Protein AF-A0A2H6EAS6-F1 (afdb_monomer)

Secondary structure (DSSP, 8-state):
--HHHHHHHHHHHHHHHHH---HHHHHHHHHHHHHHHHHT--HHHHHHHHHHHHHHHHHHHHT---TTS-HHHHHHHHHHHHHHHTSGGGGGGHHHHHHHHHHHHHHHHHHHHHHTT--------S-EEEEEEEES--TTS--EEEEEEEEEEEEE-SSS-EEEEES--SHHHHHHHHHHHHHHHHHHHHHTTT-SS----EEEEEEES---SEEESSHHHHHHHHHHHHHHHHH-

pLDDT: mean 83.5, std 10.73, range [53.47, 97.81]

Radius of gyration: 22.4 Å; Cα contacts (8 Å, |Δi|>4): 285; chains: 1; bounding box: 53×39×64 Å

Solvent-accessible surface area (backbone atoms only — not comparable to full-atom values): 13345 Å² total; per-residue (Å²): 125,55,73,70,60,51,52,54,51,50,54,50,44,57,50,46,59,72,69,51,83,26,54,57,54,41,32,50,54,48,49,57,53,48,49,54,44,62,72,50,73,40,66,70,59,39,61,67,56,49,68,77,48,43,66,58,43,39,55,22,43,48,68,42,73,59,54,50,52,61,71,66,57,55,53,49,52,52,51,48,53,58,55,46,47,71,36,83,78,32,56,93,43,35,71,56,45,52,52,20,47,51,50,35,47,67,62,35,49,61,56,52,35,54,76,71,68,53,86,67,88,81,75,87,83,75,61,46,65,32,68,33,42,47,65,59,93,34,88,88,74,50,75,45,43,33,66,45,45,33,47,66,47,81,42,86,35,91,79,55,65,43,81,47,61,41,84,77,90,51,74,70,50,54,54,51,48,52,38,5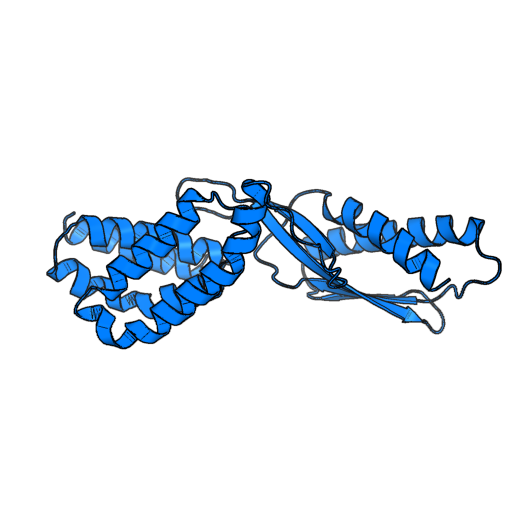2,53,51,28,45,53,53,22,46,61,56,44,55,78,79,44,95,67,61,77,84,20,31,34,40,38,36,36,57,74,74,78,64,62,60,74,62,82,64,43,58,48,54,45,48,30,59,53,32,41,59,50,39,64,74,74,64

Mean predicted aligned error: 8.34 Å

Structure (mmCIF, N/CA/C/O backbone):
data_AF-A0A2H6EAS6-F1
#
_entry.id   AF-A0A2H6EAS6-F1
#
loop_
_atom_site.group_PDB
_atom_site.id
_atom_site.type_symbol
_atom_site.label_atom_id
_atom_site.label_alt_id
_atom_site.label_comp_id
_atom_site.label_asym_id
_atom_site.label_entity_id
_atom_site.label_seq_id
_atom_site.pdbx_PDB_ins_code
_atom_site.Cartn_x
_atom_site.Cartn_y
_atom_site.Cartn_z
_atom_site.occupancy
_atom_site.B_iso_or_equiv
_atom_site.auth_seq_id
_atom_site.auth_comp_id
_atom_site.auth_asym_id
_atom_site.auth_atom_id
_atom_site.pdbx_PDB_model_num
ATOM 1 N N . MET A 1 1 ? -25.198 -0.501 18.570 1.00 69.12 1 MET A N 1
ATOM 2 C CA . MET A 1 1 ? -24.897 -1.783 17.897 1.00 69.12 1 MET A CA 1
ATOM 3 C C . MET A 1 1 ? -25.161 -2.909 18.891 1.00 69.12 1 MET A C 1
ATOM 5 O O . MET A 1 1 ? -24.785 -2.742 20.045 1.00 69.12 1 MET A O 1
ATOM 9 N N . ASN A 1 2 ? -25.874 -3.977 18.517 1.00 79.50 2 ASN A N 1
ATOM 10 C CA . ASN A 1 2 ? -26.105 -5.125 19.413 1.00 79.50 2 ASN A CA 1
ATOM 11 C C . ASN A 1 2 ? -25.100 -6.252 19.105 1.00 79.50 2 ASN A C 1
ATOM 13 O O . ASN A 1 2 ? -24.530 -6.281 18.016 1.00 79.50 2 ASN A O 1
ATOM 17 N N . ILE A 1 3 ? -24.879 -7.180 20.038 1.00 84.00 3 ILE A N 1
ATOM 18 C CA . ILE A 1 3 ? -23.857 -8.232 19.882 1.00 84.00 3 ILE A CA 1
ATOM 19 C C . ILE A 1 3 ? -24.068 -9.103 18.632 1.00 84.00 3 ILE A C 1
ATOM 21 O O . ILE A 1 3 ? -23.113 -9.417 17.933 1.00 84.00 3 ILE A O 1
ATOM 25 N N . LEU A 1 4 ? -25.322 -9.413 18.289 1.00 85.12 4 LEU A N 1
ATOM 26 C CA . LEU A 1 4 ? -25.653 -10.220 17.111 1.00 85.12 4 LEU A CA 1
ATOM 27 C C . LEU A 1 4 ? -25.278 -9.512 15.802 1.00 85.12 4 LEU A C 1
ATOM 29 O O . LEU A 1 4 ? -24.788 -10.152 14.878 1.00 85.12 4 LEU A O 1
ATOM 33 N N . SER A 1 5 ? -25.471 -8.191 15.732 1.00 85.94 5 SER A N 1
ATOM 34 C CA . SER A 1 5 ? -25.052 -7.395 14.575 1.00 85.94 5 SER A CA 1
ATOM 35 C C . SER A 1 5 ? -23.532 -7.349 14.437 1.00 85.94 5 SER A C 1
ATOM 37 O O . SER A 1 5 ? -23.033 -7.494 13.327 1.00 85.94 5 SER A O 1
ATOM 39 N N . VAL A 1 6 ? -22.795 -7.239 15.551 1.00 88.31 6 VAL A N 1
ATOM 40 C CA . VAL A 1 6 ? -21.323 -7.269 15.527 1.00 88.31 6 VAL A CA 1
ATOM 41 C C . VAL A 1 6 ? -20.809 -8.613 15.036 1.00 88.31 6 VAL A C 1
ATOM 43 O O . VAL A 1 6 ? -19.892 -8.636 14.223 1.00 88.31 6 VAL A O 1
ATOM 46 N N . GLU A 1 7 ? -21.417 -9.723 15.459 1.00 89.88 7 GLU A N 1
ATOM 47 C CA . GLU A 1 7 ? -20.974 -11.040 14.992 1.00 89.88 7 GLU A CA 1
ATOM 48 C C . GLU A 1 7 ? -21.221 -11.287 13.508 1.00 89.88 7 GLU A C 1
ATOM 50 O O . GLU A 1 7 ? -20.398 -11.915 12.837 1.00 89.88 7 GLU A O 1
ATOM 55 N N . GLY A 1 8 ? -22.335 -10.776 12.979 1.00 90.81 8 GLY A N 1
ATOM 56 C CA . GLY A 1 8 ? -22.590 -10.812 11.542 1.00 90.81 8 GLY A CA 1
ATOM 57 C C . GLY A 1 8 ? -21.480 -10.100 10.767 1.00 90.81 8 GLY A C 1
ATOM 58 O O . GLY A 1 8 ? -20.883 -10.681 9.862 1.00 90.81 8 GLY A O 1
ATOM 59 N N . GLU A 1 9 ? -21.143 -8.877 11.182 1.00 91.25 9 GLU A N 1
ATOM 60 C CA . GLU A 1 9 ? -20.093 -8.080 10.540 1.00 91.25 9 GLU A CA 1
ATOM 61 C C . GLU A 1 9 ? -18.693 -8.675 10.723 1.00 91.25 9 GLU A C 1
ATOM 63 O O . GLU A 1 9 ? -17.890 -8.669 9.792 1.00 91.25 9 GLU A O 1
ATOM 68 N N . ARG A 1 10 ? -18.398 -9.245 11.893 1.00 93.75 10 ARG A N 1
ATOM 69 C CA . ARG A 1 10 ? -17.136 -9.942 12.155 1.00 93.75 10 ARG A CA 1
ATOM 70 C C . ARG A 1 10 ? -16.987 -11.168 11.250 1.00 93.75 10 ARG A C 1
ATOM 72 O O . ARG A 1 10 ? -15.919 -11.388 10.684 1.00 93.75 10 ARG A O 1
ATOM 79 N N . THR A 1 11 ? -18.054 -11.945 11.065 1.00 93.25 11 THR A N 1
ATOM 80 C CA . THR A 1 11 ? -18.043 -13.107 10.160 1.00 93.25 11 THR A CA 1
ATOM 81 C C . THR A 1 11 ? -17.777 -12.679 8.715 1.00 93.25 11 THR A C 1
ATOM 83 O O . THR A 1 11 ? -16.973 -13.300 8.017 1.00 93.25 11 THR A O 1
ATOM 86 N N . GLU A 1 12 ? -18.409 -11.591 8.272 1.00 91.50 12 GLU A N 1
ATOM 87 C CA . GLU A 1 12 ? -18.164 -11.017 6.949 1.00 91.50 12 GLU A CA 1
ATOM 88 C C . GLU A 1 12 ? -16.719 -10.518 6.804 1.00 91.50 12 GLU A C 1
ATOM 90 O O . GLU A 1 12 ? -16.058 -10.844 5.816 1.00 91.50 12 GLU A O 1
ATOM 95 N N . LEU A 1 13 ? -16.197 -9.807 7.808 1.00 93.88 13 LEU A N 1
ATOM 96 C CA . LEU A 1 13 ? -14.814 -9.338 7.845 1.00 93.88 13 LEU A CA 1
ATOM 97 C C . LEU A 1 13 ? -13.829 -10.499 7.675 1.00 93.88 13 LEU A C 1
ATOM 99 O O . LEU A 1 13 ? -12.960 -10.434 6.809 1.00 93.88 13 LEU A O 1
ATOM 103 N N . VAL A 1 14 ? -13.971 -11.573 8.457 1.00 94.00 14 VAL A N 1
ATOM 104 C CA . VAL A 1 14 ? -13.076 -12.741 8.376 1.00 94.00 14 VAL A CA 1
ATOM 105 C C . VAL A 1 14 ? -13.091 -13.347 6.973 1.00 94.00 14 VAL A C 1
ATOM 107 O O . VAL A 1 14 ? -12.031 -13.651 6.420 1.00 94.00 14 VAL A O 1
ATOM 110 N N . ASN A 1 15 ? -14.272 -13.458 6.358 1.00 91.56 15 ASN A N 1
ATOM 111 C CA . ASN A 1 15 ? -14.389 -13.923 4.981 1.00 91.56 15 ASN A CA 1
ATOM 112 C C . ASN A 1 15 ? -13.626 -12.992 4.022 1.00 91.56 15 ASN A C 1
ATOM 114 O O . ASN A 1 15 ? -12.735 -13.444 3.302 1.00 91.56 15 ASN A O 1
ATOM 118 N N . LYS A 1 16 ? -13.871 -11.678 4.085 1.00 90.69 16 LYS A N 1
ATOM 119 C CA . LYS A 1 16 ? -13.210 -10.689 3.218 1.00 90.69 16 LYS A CA 1
ATOM 120 C C . LYS A 1 16 ? -11.692 -10.647 3.399 1.00 90.69 16 LYS A C 1
ATOM 122 O O . LYS A 1 16 ? -10.969 -10.536 2.411 1.00 90.69 16 LYS A O 1
ATOM 127 N N . LEU A 1 17 ? -11.181 -10.800 4.620 1.00 91.38 17 LEU A N 1
ATOM 128 C CA . LEU A 1 17 ? -9.738 -10.876 4.882 1.00 91.38 17 LEU A CA 1
ATOM 129 C C . LEU A 1 17 ? -9.086 -12.110 4.251 1.00 91.38 17 LEU A C 1
ATOM 131 O O . LEU A 1 17 ? -7.917 -12.050 3.850 1.00 91.38 17 LEU A O 1
ATOM 135 N N . SER A 1 18 ? -9.834 -13.210 4.142 1.00 87.81 18 SER A N 1
ATOM 136 C CA . SER A 1 18 ? -9.364 -14.445 3.515 1.00 87.81 18 SER A CA 1
ATOM 137 C C . SER A 1 18 ? -9.413 -14.398 1.983 1.00 87.81 18 SER A C 1
ATOM 139 O O . SER A 1 18 ? -8.527 -14.948 1.332 1.00 87.81 18 SER A O 1
ATOM 141 N N . THR A 1 19 ? -10.397 -13.704 1.401 1.00 84.06 19 THR A N 1
ATOM 142 C CA . THR A 1 19 ? -10.626 -13.692 -0.053 1.00 84.06 19 THR A CA 1
ATOM 143 C C . THR A 1 19 ? -9.984 -12.510 -0.772 1.00 84.06 19 THR A C 1
ATOM 145 O O . THR A 1 19 ? -9.636 -12.630 -1.946 1.00 84.06 19 THR A O 1
ATOM 148 N N . ALA A 1 20 ? -9.830 -11.358 -0.113 1.00 80.75 20 ALA A N 1
ATOM 149 C CA . ALA A 1 20 ? -9.240 -10.182 -0.741 1.00 80.75 20 ALA A CA 1
ATOM 150 C C . ALA A 1 20 ? -7.757 -10.419 -1.068 1.00 80.75 20 ALA A C 1
ATOM 152 O O . ALA A 1 20 ? -6.993 -10.937 -0.252 1.00 80.75 20 ALA A O 1
ATOM 153 N N . VAL A 1 21 ? -7.330 -10.002 -2.262 1.00 75.56 21 VAL A N 1
ATOM 154 C CA . VAL A 1 21 ? -5.921 -10.094 -2.686 1.00 75.56 21 VAL A CA 1
ATOM 155 C C . VAL A 1 21 ? -5.119 -8.897 -2.173 1.00 75.56 21 VAL A C 1
ATOM 157 O O . VAL A 1 21 ? -3.992 -9.058 -1.713 1.00 75.56 21 VAL A O 1
ATOM 160 N N . SER A 1 22 ? -5.716 -7.707 -2.199 1.00 80.38 22 SER A N 1
ATOM 161 C CA . SER A 1 22 ? -5.038 -6.458 -1.863 1.00 80.38 22 SER A CA 1
ATOM 162 C C . SER A 1 22 ? -4.935 -6.213 -0.349 1.00 80.38 22 SER A C 1
ATOM 164 O O . SER A 1 22 ? -5.966 -6.191 0.334 1.00 80.38 22 SER A O 1
ATOM 166 N N . PRO A 1 23 ? -3.730 -5.941 0.190 1.00 84.62 23 PRO A N 1
ATOM 167 C CA . PRO A 1 23 ? -3.535 -5.467 1.562 1.00 84.62 23 PRO A CA 1
ATOM 168 C C . PRO A 1 23 ? -4.293 -4.169 1.860 1.00 84.62 23 PRO A C 1
ATOM 170 O O . PRO A 1 23 ? -4.808 -3.999 2.964 1.00 84.62 23 PRO A O 1
ATOM 173 N N . ARG A 1 24 ? -4.423 -3.278 0.868 1.00 87.25 24 ARG A N 1
ATOM 174 C CA . ARG A 1 24 ? -5.185 -2.032 0.997 1.00 87.25 24 ARG A CA 1
ATOM 175 C C . ARG A 1 24 ? -6.657 -2.321 1.256 1.00 87.25 24 ARG A C 1
ATOM 177 O O . ARG A 1 24 ? -7.225 -1.804 2.213 1.00 87.25 24 ARG A O 1
ATOM 184 N N . VAL A 1 25 ? -7.258 -3.181 0.434 1.00 86.56 25 VAL A N 1
ATOM 185 C CA . VAL A 1 25 ? -8.666 -3.579 0.583 1.00 86.56 25 VAL A CA 1
ATOM 186 C C . VAL A 1 25 ? -8.894 -4.223 1.953 1.00 86.56 25 VAL A C 1
ATOM 188 O O . VAL A 1 25 ? -9.864 -3.890 2.631 1.00 86.56 25 VAL A O 1
ATOM 191 N N . LYS A 1 26 ? -7.974 -5.085 2.407 1.00 91.12 26 LYS A N 1
ATOM 192 C CA . LYS A 1 26 ? -8.043 -5.697 3.744 1.00 91.12 26 LYS A CA 1
ATOM 193 C C . LYS A 1 26 ? -8.006 -4.666 4.868 1.00 91.12 26 LYS A C 1
ATOM 195 O O . LYS A 1 26 ? -8.816 -4.767 5.790 1.00 91.12 26 LYS A O 1
ATOM 200 N N . LEU A 1 27 ? -7.120 -3.668 4.784 1.00 94.25 27 LEU A N 1
ATOM 201 C CA . LEU A 1 27 ? -7.092 -2.581 5.763 1.00 94.25 27 LEU A CA 1
ATOM 202 C C . LEU A 1 27 ? -8.418 -1.827 5.786 1.00 94.25 27 LEU A C 1
ATOM 204 O O . LEU A 1 27 ? -8.913 -1.527 6.863 1.00 94.25 27 LEU A O 1
ATOM 208 N N . LEU A 1 28 ? -9.005 -1.544 4.623 1.00 92.12 28 LEU A N 1
ATOM 209 C CA . LEU A 1 28 ? -10.262 -0.804 4.551 1.00 92.12 28 LEU A CA 1
ATOM 210 C C . LEU A 1 28 ? -11.415 -1.575 5.197 1.00 92.12 28 LEU A C 1
ATOM 212 O O . LEU A 1 28 ? -12.146 -0.996 5.995 1.00 92.12 28 LEU A O 1
ATOM 216 N N . TYR A 1 29 ? -11.538 -2.883 4.953 1.00 93.56 29 TYR A N 1
ATOM 217 C CA . TYR A 1 29 ? -12.525 -3.709 5.663 1.00 93.56 29 TYR A CA 1
ATOM 218 C C . TYR A 1 29 ? -12.338 -3.663 7.186 1.00 93.56 29 TYR A C 1
ATOM 220 O O . TYR A 1 29 ? -13.320 -3.515 7.916 1.00 93.56 29 TYR A O 1
ATOM 228 N N . LEU A 1 30 ? -11.093 -3.732 7.669 1.00 96.31 30 LEU A N 1
ATOM 229 C CA . LEU A 1 30 ? -10.800 -3.587 9.098 1.00 96.31 30 LEU A CA 1
ATOM 230 C C . LEU A 1 30 ? -11.144 -2.192 9.615 1.00 96.31 30 LEU A C 1
ATOM 232 O O . LEU A 1 30 ? -11.757 -2.078 10.671 1.00 96.31 30 LEU A O 1
ATOM 236 N N . TYR A 1 31 ? -10.798 -1.151 8.860 1.00 95.69 31 TYR A N 1
ATOM 237 C CA . TYR A 1 31 ? -11.086 0.236 9.198 1.00 95.69 31 TYR A CA 1
ATOM 238 C C . TYR A 1 31 ? -12.587 0.458 9.396 1.00 95.69 31 TYR A C 1
ATOM 240 O O . TYR A 1 31 ? -12.984 0.968 10.441 1.00 95.69 31 TYR A O 1
ATOM 248 N N . TYR A 1 32 ? -13.438 0.025 8.460 1.00 93.38 32 TYR A N 1
ATOM 249 C CA . TYR A 1 32 ? -14.888 0.199 8.602 1.00 93.38 32 TYR A CA 1
ATOM 250 C C . TYR A 1 32 ? -15.475 -0.621 9.755 1.00 93.38 32 TYR A C 1
ATOM 252 O O . TYR A 1 32 ? -16.369 -0.141 10.453 1.00 93.38 32 TYR A O 1
ATOM 260 N N . PHE A 1 33 ? -14.977 -1.840 9.981 1.00 95.06 33 PHE A N 1
ATOM 261 C CA . PHE A 1 33 ? -15.413 -2.654 11.116 1.00 95.06 33 PHE A CA 1
ATOM 262 C C . PHE A 1 33 ? -15.031 -2.005 12.453 1.00 95.06 33 PHE A C 1
ATOM 264 O O . PHE A 1 33 ? -15.871 -1.852 13.342 1.00 95.06 33 PHE A O 1
ATOM 271 N N . TYR A 1 34 ? -13.779 -1.564 12.592 1.00 95.56 34 TYR A N 1
ATOM 272 C CA . TYR A 1 34 ? -13.303 -0.895 13.797 1.00 95.56 34 TYR A CA 1
ATOM 273 C C . TYR A 1 34 ? -13.944 0.466 14.017 1.00 95.56 34 TYR A C 1
ATOM 275 O O . TYR A 1 34 ? -14.207 0.810 15.165 1.00 95.56 34 TYR A O 1
ATOM 283 N N . ASP A 1 35 ? -14.277 1.204 12.961 1.00 93.69 35 ASP A N 1
ATOM 284 C CA . ASP A 1 35 ? -14.992 2.470 13.092 1.00 93.69 35 ASP A CA 1
ATOM 285 C C . ASP A 1 35 ? -16.355 2.244 13.758 1.00 93.69 35 ASP A C 1
ATOM 287 O O . ASP A 1 35 ? -16.672 2.858 14.777 1.00 93.69 35 ASP A O 1
ATOM 291 N N . LYS A 1 36 ? -17.123 1.258 13.281 1.00 92.19 36 LYS A N 1
ATOM 292 C CA . LYS A 1 36 ? -18.395 0.872 13.908 1.00 92.19 36 LYS A CA 1
ATOM 293 C C . LYS A 1 36 ? -18.214 0.364 15.338 1.00 92.19 36 LYS A C 1
ATOM 295 O O . LYS A 1 36 ? -19.003 0.721 16.217 1.00 92.19 36 LYS A O 1
ATOM 300 N N . LEU A 1 37 ? -17.185 -0.450 15.585 1.00 93.12 37 LEU A N 1
ATOM 301 C CA . LEU A 1 37 ? -16.891 -0.999 16.909 1.00 93.12 37 LEU A CA 1
ATOM 302 C C . LEU A 1 37 ? -16.574 0.108 17.923 1.00 93.12 37 LEU A C 1
ATOM 304 O O . LEU A 1 37 ? -17.174 0.137 18.998 1.00 93.12 37 LEU A O 1
ATOM 308 N N . LEU A 1 38 ? -15.698 1.048 17.569 1.00 92.38 38 LEU A N 1
ATOM 309 C CA . LEU A 1 38 ? -15.317 2.182 18.415 1.00 92.38 38 LEU A CA 1
ATOM 310 C C . LEU A 1 38 ? -16.492 3.154 18.614 1.00 92.38 38 LEU A C 1
ATOM 312 O O . LEU A 1 38 ? -16.735 3.606 19.735 1.00 92.38 38 LEU A O 1
ATOM 316 N N . ASN A 1 39 ? -17.295 3.391 17.570 1.00 90.50 39 ASN A N 1
ATOM 317 C CA . ASN A 1 39 ? -18.501 4.223 17.639 1.00 90.50 39 ASN A CA 1
ATOM 318 C C . ASN A 1 39 ? -19.632 3.596 18.471 1.00 90.50 39 ASN A C 1
ATOM 320 O O . ASN A 1 39 ? -20.536 4.306 18.911 1.00 90.50 39 ASN A O 1
ATOM 324 N N . SER A 1 40 ? -19.591 2.285 18.745 1.00 87.38 40 SER A N 1
ATOM 325 C CA . SER A 1 40 ? -20.559 1.641 19.643 1.00 87.38 40 SER A CA 1
ATOM 326 C C . SER A 1 40 ? -20.442 2.101 21.098 1.00 87.38 40 SER A C 1
ATOM 328 O O . SER A 1 40 ? -21.392 1.914 21.858 1.00 87.38 40 SER A O 1
ATOM 330 N N . GLN A 1 41 ? -19.284 2.662 21.481 1.00 76.94 41 GLN A N 1
ATOM 331 C CA . GLN A 1 41 ? -18.942 3.094 22.841 1.00 76.94 41 GLN A CA 1
ATOM 332 C C . GLN A 1 41 ? -19.213 2.033 23.924 1.00 76.94 41 GLN A C 1
ATOM 334 O O . GLN A 1 41 ? -19.416 2.367 25.089 1.00 76.94 41 GLN A O 1
ATOM 339 N N . SER A 1 42 ? -19.215 0.747 23.559 1.00 89.94 42 SER A N 1
ATOM 340 C CA . SER A 1 42 ? -19.373 -0.368 24.491 1.00 89.94 42 SER A CA 1
ATOM 341 C C . SER A 1 42 ? -18.005 -0.988 24.784 1.00 89.94 42 SER A C 1
ATOM 343 O O . SER A 1 42 ? -17.482 -1.707 23.928 1.00 89.94 42 SER A O 1
ATOM 345 N N . PRO A 1 43 ? -17.421 -0.765 25.980 1.00 90.12 43 PRO A N 1
ATOM 346 C CA . PRO A 1 43 ? -16.107 -1.310 26.316 1.00 90.12 43 PRO A CA 1
ATOM 347 C C . PRO A 1 43 ? -16.055 -2.832 26.180 1.00 90.12 43 PRO A C 1
ATOM 349 O O . PRO A 1 43 ? -15.094 -3.359 25.643 1.00 90.12 43 PRO A O 1
ATOM 352 N N . ALA A 1 44 ? -17.129 -3.531 26.563 1.00 91.19 44 ALA A N 1
ATOM 353 C CA . ALA A 1 44 ? -17.208 -4.986 26.460 1.00 91.19 44 ALA A CA 1
ATOM 354 C C . ALA A 1 44 ? -17.128 -5.487 25.009 1.00 91.19 44 ALA A C 1
ATOM 356 O O . ALA A 1 44 ? -16.449 -6.476 24.740 1.00 91.19 44 ALA A O 1
ATOM 357 N N . LEU A 1 45 ? -17.793 -4.809 24.064 1.00 91.56 45 LEU A N 1
ATOM 358 C CA . LEU A 1 45 ? -17.688 -5.165 22.646 1.00 91.56 45 LEU A CA 1
ATOM 359 C C . LEU A 1 45 ? -16.281 -4.863 22.125 1.00 91.56 45 LEU A C 1
ATOM 361 O O . LEU A 1 45 ? -15.674 -5.712 21.479 1.00 91.56 45 LEU A O 1
ATOM 365 N N . ILE A 1 46 ? -15.737 -3.688 22.444 1.00 93.19 46 ILE A N 1
ATOM 366 C CA . ILE A 1 46 ? -14.387 -3.306 22.018 1.00 93.19 46 ILE A CA 1
ATOM 367 C C . ILE A 1 46 ? -13.364 -4.331 22.525 1.00 93.19 46 ILE A C 1
ATOM 369 O O . ILE A 1 46 ? -12.615 -4.883 21.728 1.00 93.19 46 ILE A O 1
ATOM 373 N N . GLU A 1 47 ? -13.374 -4.653 23.818 1.00 93.12 47 GLU A N 1
ATOM 374 C CA . GLU A 1 47 ? -12.433 -5.596 24.433 1.00 93.12 47 GLU A CA 1
ATOM 375 C C . GLU A 1 47 ? -12.581 -7.033 23.913 1.00 93.12 47 GLU A C 1
ATOM 377 O O . GLU A 1 47 ? -11.596 -7.768 23.897 1.00 93.12 47 GLU A O 1
ATOM 382 N N . SER A 1 48 ? -13.772 -7.424 23.449 1.00 92.69 48 SER A N 1
ATOM 383 C CA . SER A 1 48 ? -14.010 -8.766 22.903 1.00 92.69 48 SER A CA 1
ATOM 384 C C . SER A 1 48 ? -13.559 -8.905 21.445 1.00 92.69 48 SER A C 1
ATOM 386 O O . SER A 1 48 ? -12.977 -9.923 21.085 1.00 92.69 48 SER A O 1
ATOM 388 N N . TYR A 1 49 ? -13.821 -7.897 20.604 1.00 94.31 49 TYR A N 1
ATOM 389 C CA . TYR A 1 49 ? -13.664 -8.011 19.145 1.00 94.31 49 TYR A CA 1
ATOM 390 C C . TYR A 1 49 ? -12.414 -7.323 18.591 1.00 94.31 49 TYR A C 1
ATOM 392 O O . TYR A 1 49 ? -11.865 -7.762 17.581 1.00 94.31 49 TYR A O 1
ATOM 400 N N . LEU A 1 50 ? -11.940 -6.246 19.221 1.00 95.00 50 LEU A N 1
ATOM 401 C CA . LEU A 1 50 ? -10.781 -5.501 18.724 1.00 95.00 50 LEU A CA 1
ATOM 402 C C . LEU A 1 50 ? -9.502 -6.358 18.707 1.00 95.00 50 LEU A C 1
ATOM 404 O O . LEU A 1 50 ? -8.848 -6.385 17.658 1.00 95.00 50 LEU A O 1
ATOM 408 N N . PRO A 1 51 ? -9.150 -7.106 19.777 1.00 95.50 51 PRO A N 1
ATOM 409 C CA . PRO A 1 51 ? -7.901 -7.870 19.812 1.00 95.50 51 PRO A CA 1
ATOM 410 C C . PRO A 1 51 ? -7.804 -8.981 18.762 1.00 95.50 51 PRO A C 1
ATOM 412 O O . PRO A 1 51 ? -6.702 -9.400 18.427 1.00 95.50 51 PRO A O 1
ATOM 415 N N . GLU A 1 52 ? -8.931 -9.455 18.227 1.00 95.38 52 GLU A N 1
ATOM 416 C CA . GLU A 1 52 ? -8.959 -10.589 17.301 1.00 95.38 52 GLU A CA 1
ATOM 417 C C . GLU A 1 52 ? -8.205 -10.308 15.993 1.00 95.38 52 GLU A C 1
ATOM 419 O O . GLU A 1 52 ? -7.566 -11.197 15.435 1.00 95.38 52 GLU A O 1
ATOM 424 N N . GLN A 1 53 ? -8.272 -9.068 15.502 1.00 95.50 53 GLN A N 1
ATOM 425 C CA . GLN A 1 53 ? -7.735 -8.687 14.191 1.00 95.50 53 GLN A CA 1
ATOM 426 C C . GLN A 1 53 ? -6.705 -7.550 14.258 1.00 95.50 53 GLN A C 1
ATOM 428 O O . GLN A 1 53 ? -6.247 -7.078 13.216 1.00 95.50 53 GLN A O 1
ATOM 433 N N . ILE A 1 54 ? -6.300 -7.118 15.460 1.00 96.50 54 ILE A N 1
ATOM 434 C CA . ILE A 1 54 ? -5.407 -5.958 15.631 1.00 96.50 54 ILE A CA 1
ATOM 435 C C . ILE A 1 54 ? -4.038 -6.189 14.988 1.00 96.50 54 ILE A C 1
ATOM 437 O O . ILE A 1 54 ? -3.459 -5.281 14.399 1.00 96.50 54 ILE A O 1
ATOM 441 N N . GLU A 1 55 ? -3.553 -7.426 15.040 1.00 96.56 55 GLU A N 1
ATOM 442 C CA . GLU A 1 55 ? -2.326 -7.857 14.373 1.00 96.56 55 GLU A CA 1
ATOM 443 C C . GLU A 1 55 ? -2.400 -7.632 12.860 1.00 96.56 55 GLU A C 1
ATOM 445 O O . GLU A 1 55 ? -1.537 -6.976 12.274 1.00 96.56 55 GLU A O 1
ATOM 450 N N . ASN A 1 56 ? -3.489 -8.096 12.243 1.00 96.50 56 ASN A N 1
ATOM 451 C CA . ASN A 1 56 ? -3.749 -7.904 10.821 1.00 96.50 56 ASN A CA 1
ATOM 452 C C . ASN A 1 56 ? -3.891 -6.417 10.480 1.00 96.50 56 ASN A C 1
ATOM 454 O O . ASN A 1 56 ? -3.325 -5.962 9.488 1.00 96.50 56 ASN A O 1
ATOM 458 N N . TYR A 1 57 ? -4.582 -5.643 11.321 1.00 97.81 57 TYR A N 1
ATOM 459 C CA . TYR A 1 57 ? -4.703 -4.195 11.152 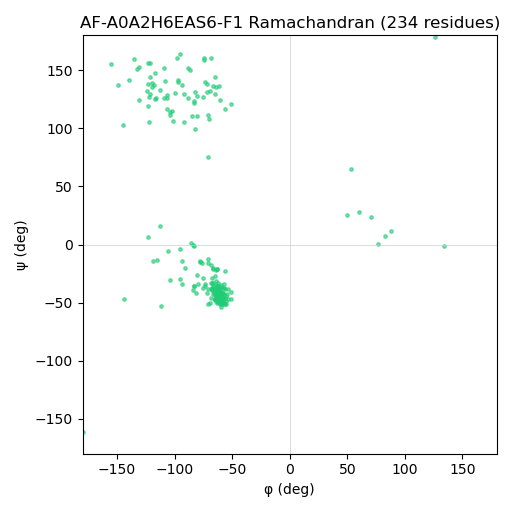1.00 97.81 57 TYR A CA 1
ATOM 460 C C . TYR A 1 57 ? -3.337 -3.508 11.133 1.00 97.81 57 TYR A C 1
ATOM 462 O O . TYR A 1 57 ? -3.057 -2.758 10.204 1.00 97.81 57 TYR A O 1
ATOM 470 N N . ILE A 1 58 ? -2.458 -3.811 12.091 1.00 97.69 58 ILE A N 1
ATOM 471 C CA . ILE A 1 58 ? -1.101 -3.247 12.157 1.00 97.69 58 ILE A CA 1
ATOM 472 C C . ILE A 1 58 ? -0.292 -3.627 10.917 1.00 97.69 58 ILE A C 1
ATOM 474 O O . ILE A 1 58 ? 0.347 -2.767 10.311 1.00 97.69 58 ILE A O 1
ATOM 478 N N . THR A 1 59 ? -0.323 -4.902 10.524 1.00 96.38 59 THR A N 1
ATOM 479 C CA . THR A 1 59 ? 0.388 -5.381 9.334 1.00 96.38 59 THR A CA 1
ATOM 480 C C . THR A 1 59 ? -0.079 -4.652 8.079 1.00 96.38 59 THR A C 1
ATOM 482 O O . THR A 1 59 ? 0.751 -4.175 7.303 1.00 96.38 59 THR A O 1
ATOM 485 N N . PHE A 1 60 ? -1.393 -4.523 7.882 1.00 95.62 60 PHE A N 1
ATOM 486 C CA . PHE A 1 60 ? -1.917 -3.868 6.689 1.00 95.62 60 PHE A CA 1
ATOM 487 C C . PHE A 1 60 ? -1.734 -2.351 6.721 1.00 95.62 60 PHE A C 1
ATOM 489 O O . PHE A 1 60 ? -1.420 -1.784 5.677 1.00 95.62 60 PHE A O 1
ATOM 496 N N . LEU A 1 61 ? -1.821 -1.720 7.897 1.00 96.81 61 LEU A N 1
ATOM 497 C CA . LEU A 1 61 ? -1.512 -0.304 8.102 1.00 96.81 61 LEU A CA 1
ATOM 498 C C . LEU A 1 61 ? -0.069 0.010 7.696 1.00 96.81 61 LEU A C 1
ATOM 500 O O . LEU A 1 61 ? 0.167 0.960 6.958 1.00 96.81 61 LEU A O 1
ATOM 504 N N . TYR A 1 62 ? 0.884 -0.828 8.109 1.00 94.69 62 TYR A N 1
ATOM 505 C CA . TYR A 1 62 ? 2.295 -0.675 7.749 1.00 94.69 62 TYR A CA 1
ATOM 506 C C . TYR A 1 62 ? 2.524 -0.789 6.230 1.00 94.69 62 TYR A C 1
ATOM 508 O O . TYR A 1 62 ? 3.312 -0.058 5.633 1.00 94.69 62 TYR A O 1
ATOM 516 N N . SER A 1 63 ? 1.818 -1.711 5.571 1.00 90.38 63 SER A N 1
ATOM 517 C CA . SER A 1 63 ? 1.929 -1.925 4.121 1.00 90.38 63 SER A CA 1
ATOM 518 C C . SER A 1 63 ? 1.085 -0.972 3.267 1.00 90.38 63 SER A C 1
ATOM 520 O O . SER A 1 63 ? 1.095 -1.093 2.044 1.00 90.38 63 SER A O 1
ATOM 522 N N . PHE A 1 64 ? 0.314 -0.075 3.885 1.00 91.31 64 PHE A N 1
ATOM 523 C CA . PHE A 1 64 ? -0.655 0.749 3.176 1.00 91.31 64 PHE A CA 1
ATOM 524 C C . PHE A 1 64 ? 0.031 1.814 2.322 1.00 91.31 64 PHE A C 1
ATOM 526 O O . PHE A 1 64 ? 0.883 2.561 2.805 1.00 91.31 64 PHE A O 1
ATOM 533 N N . GLU A 1 65 ? -0.395 1.910 1.063 1.00 88.94 65 GLU A N 1
ATOM 534 C CA . GLU A 1 65 ? 0.069 2.935 0.131 1.00 88.94 65 GLU A CA 1
ATOM 535 C C . GLU A 1 65 ? -0.979 4.045 -0.019 1.00 88.94 65 GLU A C 1
ATOM 537 O O . GLU A 1 65 ? -2.070 3.777 -0.543 1.00 88.94 65 GLU A O 1
ATOM 542 N N . PRO A 1 66 ? -0.673 5.288 0.407 1.00 89.94 66 PRO A N 1
ATOM 543 C CA . PRO A 1 66 ? -1.639 6.387 0.426 1.00 89.94 66 PRO A CA 1
ATOM 544 C C . PRO A 1 66 ? -1.908 6.994 -0.960 1.00 89.94 66 PRO A C 1
ATOM 546 O O . PRO A 1 66 ? -2.891 7.712 -1.143 1.00 89.94 66 PRO A O 1
ATOM 549 N N . ALA A 1 67 ? -1.059 6.7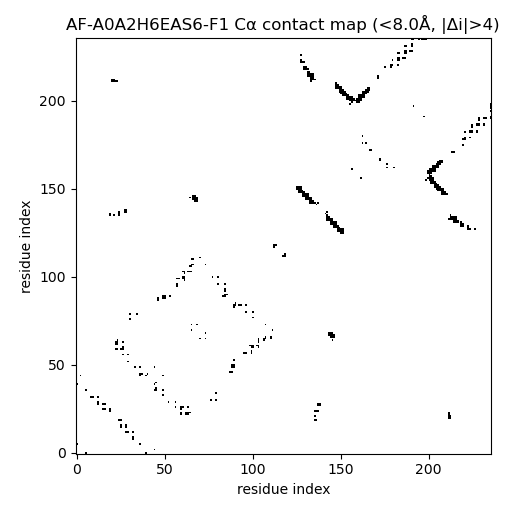22 -1.953 1.00 86.50 67 ALA A N 1
ATOM 550 C CA . ALA A 1 67 ? -1.233 7.241 -3.304 1.00 86.50 67 ALA A CA 1
ATOM 551 C C . ALA A 1 67 ? -2.508 6.688 -3.971 1.00 86.50 67 ALA A C 1
ATOM 553 O O . ALA A 1 67 ? -2.729 5.475 -4.022 1.00 86.50 67 ALA A O 1
ATOM 554 N N . GLY A 1 68 ? -3.326 7.587 -4.528 1.00 82.62 68 GLY A N 1
ATOM 555 C CA . GLY A 1 68 ? -4.588 7.242 -5.197 1.00 82.62 68 GLY A CA 1
ATOM 556 C C . GLY A 1 68 ? -5.786 7.043 -4.258 1.00 82.62 68 GLY A C 1
ATOM 557 O O . GLY A 1 68 ? -6.862 6.662 -4.720 1.00 82.62 68 GLY A O 1
ATOM 558 N N . VAL A 1 69 ? -5.611 7.344 -2.967 1.00 86.81 69 VAL A N 1
ATOM 559 C CA . VAL A 1 69 ? -6.660 7.376 -1.940 1.00 86.81 69 VAL A CA 1
ATOM 560 C C . VAL A 1 69 ? -6.941 8.828 -1.536 1.00 86.81 69 VAL A C 1
ATOM 562 O O . VAL A 1 69 ? -6.067 9.690 -1.642 1.00 86.81 69 VAL A O 1
ATOM 565 N N . SER A 1 70 ? -8.165 9.127 -1.087 1.00 88.12 70 SER A N 1
ATOM 566 C CA . SER A 1 70 ? -8.497 10.475 -0.619 1.00 88.12 70 SER A CA 1
ATOM 567 C C . SER A 1 70 ? -7.669 10.848 0.629 1.00 88.12 70 SER A C 1
ATOM 569 O O . SER A 1 70 ? -7.573 10.043 1.560 1.00 88.12 70 SER A O 1
ATOM 571 N N . PRO A 1 71 ? -7.110 12.074 0.703 1.00 91.44 71 PRO A N 1
ATOM 572 C CA . PRO A 1 71 ? -6.375 12.560 1.877 1.00 91.44 71 PRO A CA 1
ATOM 573 C C . PRO A 1 71 ? -7.149 12.385 3.189 1.00 91.44 71 PRO A C 1
ATOM 575 O O . PRO A 1 71 ? -6.605 11.944 4.199 1.00 91.44 71 PRO A O 1
ATOM 578 N N . GLN A 1 72 ? -8.458 12.653 3.148 1.00 92.56 72 GLN A N 1
ATOM 579 C CA . GLN A 1 72 ? -9.334 12.524 4.307 1.00 92.56 72 GLN A CA 1
ATOM 580 C C . GLN A 1 72 ? -9.400 11.088 4.840 1.00 92.56 72 GLN A C 1
ATOM 582 O O . GLN A 1 72 ? -9.399 10.896 6.052 1.00 92.56 72 GLN A O 1
ATOM 587 N N . LEU A 1 73 ? -9.442 10.077 3.966 1.00 92.06 73 LEU A N 1
ATOM 588 C CA . LEU A 1 73 ? -9.479 8.683 4.407 1.00 92.06 73 LEU A CA 1
ATOM 589 C C . LEU A 1 73 ? -8.176 8.289 5.112 1.00 92.06 73 LEU A C 1
ATOM 591 O O . LEU A 1 73 ? -8.221 7.626 6.144 1.00 92.06 73 LEU A O 1
ATOM 595 N N . VAL A 1 74 ? -7.025 8.742 4.605 1.00 95.06 74 VAL A N 1
ATOM 596 C CA . VAL A 1 74 ? -5.723 8.483 5.242 1.00 95.06 74 VAL A CA 1
ATOM 597 C C . VAL A 1 74 ? -5.666 9.104 6.641 1.00 95.06 74 VAL A C 1
ATOM 599 O O . VAL A 1 74 ? -5.298 8.429 7.601 1.00 95.06 74 VAL A O 1
ATOM 602 N N . GLU A 1 75 ? -6.100 10.358 6.786 1.00 95.81 75 GLU A N 1
ATOM 603 C CA . GLU A 1 75 ? -6.160 11.040 8.089 1.00 95.81 75 GLU A CA 1
ATOM 604 C C . GLU A 1 75 ? -7.151 10.357 9.052 1.00 95.81 75 GLU A C 1
ATOM 606 O O . GLU A 1 75 ? -6.891 10.255 10.256 1.00 95.81 75 GLU A O 1
ATOM 611 N N . ASN A 1 76 ? -8.263 9.822 8.536 1.00 96.25 76 ASN A N 1
ATOM 612 C CA . ASN A 1 76 ? -9.220 9.057 9.335 1.00 96.25 76 ASN A CA 1
ATOM 613 C C . ASN A 1 76 ? -8.619 7.737 9.843 1.00 96.25 76 ASN A C 1
ATOM 615 O O . ASN A 1 76 ? -8.810 7.397 11.009 1.00 96.25 76 ASN A O 1
ATOM 619 N N . ILE A 1 77 ? -7.871 7.010 9.006 1.00 97.25 77 ILE A N 1
ATOM 620 C CA . ILE A 1 77 ? -7.169 5.776 9.397 1.00 97.25 77 ILE A CA 1
ATOM 621 C C . ILE A 1 77 ? -6.115 6.074 10.474 1.00 97.25 77 ILE A C 1
ATOM 623 O O . ILE A 1 77 ? -6.050 5.377 11.489 1.00 97.25 77 ILE A O 1
ATOM 627 N N . LEU A 1 78 ? -5.326 7.142 10.301 1.00 97.12 78 LEU A N 1
ATOM 628 C CA . LEU A 1 78 ? -4.357 7.592 11.308 1.00 97.12 78 LEU A CA 1
ATOM 629 C C . LEU A 1 78 ? -5.057 7.929 12.634 1.00 97.12 78 LEU A C 1
ATOM 631 O O . LEU A 1 78 ? -4.639 7.479 13.700 1.00 97.12 78 LEU A O 1
ATOM 635 N N . THR A 1 79 ? -6.174 8.655 12.571 1.00 97.12 79 THR A N 1
ATOM 636 C CA . THR A 1 79 ? -6.986 8.990 13.749 1.00 97.12 79 THR A CA 1
ATOM 637 C C . THR A 1 79 ? -7.530 7.740 14.439 1.00 97.12 79 THR A C 1
ATOM 639 O O . THR A 1 79 ? -7.465 7.640 15.666 1.00 97.12 79 THR A O 1
ATOM 642 N N . GLN A 1 80 ? -8.024 6.765 13.673 1.00 97.19 80 GLN A N 1
ATOM 643 C CA . GLN A 1 80 ? -8.505 5.496 14.210 1.00 97.19 80 GLN A CA 1
ATOM 644 C C . GLN A 1 80 ? -7.379 4.719 14.904 1.00 97.19 80 GLN A C 1
ATOM 646 O O . GLN A 1 80 ? -7.588 4.218 16.006 1.00 97.19 80 GLN A O 1
ATOM 651 N N . SER A 1 81 ? -6.169 4.678 14.333 1.00 96.88 81 SER A N 1
ATOM 652 C CA . SER A 1 81 ? -4.994 4.062 14.976 1.00 96.88 81 SER A CA 1
ATOM 653 C C . SER A 1 81 ? -4.725 4.658 16.367 1.00 96.88 81 SER A C 1
ATOM 655 O O . SER A 1 81 ? -4.565 3.927 17.349 1.00 96.88 81 SER A O 1
ATOM 657 N N . VAL A 1 82 ? -4.793 5.989 16.489 1.00 95.06 82 VAL A N 1
ATOM 658 C CA . VAL A 1 82 ? -4.653 6.704 17.771 1.00 95.06 82 VAL A CA 1
ATOM 659 C C . VAL A 1 82 ? -5.809 6.407 18.736 1.00 95.06 82 VAL A C 1
ATOM 661 O O . VAL A 1 82 ? -5.627 6.393 19.953 1.00 95.06 82 VAL A O 1
ATOM 664 N N . GLN A 1 83 ? -7.027 6.191 18.237 1.00 95.19 83 GLN A N 1
ATOM 665 C CA . GLN A 1 83 ? -8.158 5.789 19.080 1.00 95.19 83 GLN A CA 1
ATOM 666 C C . GLN A 1 83 ? -8.014 4.350 19.588 1.00 95.19 83 GLN A C 1
ATOM 668 O O . GLN A 1 83 ? -8.343 4.082 20.747 1.00 95.19 83 GLN A O 1
ATOM 673 N N . ILE A 1 84 ? -7.500 3.447 18.749 1.00 96.12 84 ILE A N 1
ATOM 674 C CA . ILE A 1 84 ? -7.213 2.054 19.100 1.00 96.12 84 ILE A CA 1
ATOM 675 C C . ILE A 1 84 ? -6.130 2.000 20.180 1.00 96.12 84 ILE A C 1
ATOM 677 O O . ILE A 1 84 ? -6.327 1.329 21.188 1.00 96.12 84 ILE A O 1
ATOM 681 N N . SER A 1 85 ? -5.030 2.748 20.041 1.00 94.25 85 SER A N 1
ATOM 682 C CA . SER A 1 85 ? -3.920 2.725 21.013 1.00 94.25 85 SER A CA 1
ATOM 683 C C . SER A 1 85 ? -4.308 3.210 22.418 1.00 94.25 85 SER A C 1
ATOM 685 O O . SER A 1 85 ? -3.664 2.856 23.405 1.00 94.25 85 SER A O 1
ATOM 687 N N . LYS A 1 86 ? -5.396 3.981 22.537 1.00 92.88 86 LYS A N 1
ATOM 688 C CA . LYS A 1 86 ? -5.961 4.417 23.825 1.00 92.88 86 LYS A CA 1
ATOM 689 C C . LYS A 1 86 ? -6.781 3.334 24.533 1.00 92.88 86 LYS A C 1
ATOM 691 O O . LYS A 1 86 ? -7.090 3.502 25.713 1.00 92.88 86 LYS A O 1
ATOM 696 N N . GLN A 1 87 ? -7.149 2.250 23.849 1.00 94.56 87 GLN A N 1
ATOM 697 C CA . GLN A 1 87 ? -7.940 1.173 24.442 1.00 94.56 87 GLN A CA 1
ATOM 698 C C . GLN A 1 87 ? -7.092 0.325 25.397 1.00 94.56 87 GLN A C 1
ATOM 700 O O . GLN A 1 87 ? -5.944 -0.019 25.113 1.00 94.56 87 GLN A O 1
ATOM 705 N N . SER A 1 88 ? -7.683 -0.065 26.529 1.00 92.75 88 SER A N 1
ATOM 706 C CA . SER A 1 88 ? -7.072 -0.944 27.541 1.00 92.75 88 SER A CA 1
ATOM 707 C C . SER A 1 88 ? -6.508 -2.230 26.927 1.00 92.75 88 SER A C 1
ATOM 709 O O . SER A 1 88 ? -5.363 -2.595 27.197 1.00 92.75 88 SER A O 1
ATOM 711 N N . CYS A 1 89 ? -7.297 -2.875 26.068 1.00 93.69 89 CYS A N 1
ATOM 712 C CA . CYS A 1 89 ? -6.970 -4.130 25.396 1.00 93.69 89 CYS A CA 1
ATOM 713 C C . CYS A 1 89 ? -5.879 -4.003 24.318 1.00 93.69 89 CYS A C 1
ATOM 715 O O . CYS A 1 89 ? -5.288 -5.010 23.934 1.00 93.69 89 CYS A O 1
ATOM 717 N N . ALA A 1 90 ? -5.564 -2.787 23.859 1.00 94.25 90 ALA A N 1
ATOM 718 C CA . ALA A 1 90 ? -4.576 -2.549 22.808 1.00 94.25 90 ALA A CA 1
ATOM 719 C C . ALA A 1 90 ? -3.170 -2.218 23.342 1.00 94.25 90 ALA A C 1
ATOM 721 O O . ALA A 1 90 ? -2.233 -2.090 22.555 1.00 94.25 90 ALA A O 1
ATOM 722 N N . LYS A 1 91 ? -2.988 -2.105 24.667 1.00 92.94 91 LYS A N 1
ATOM 723 C CA . LYS A 1 91 ? -1.732 -1.636 25.288 1.00 92.94 91 LYS A CA 1
ATOM 724 C C . LYS A 1 91 ? -0.481 -2.392 24.838 1.00 92.94 91 LYS A C 1
ATOM 726 O O . LYS A 1 91 ? 0.565 -1.779 24.652 1.00 92.94 91 LYS A O 1
ATOM 731 N N . HIS A 1 92 ? -0.581 -3.705 24.640 1.00 94.25 92 HIS A N 1
ATOM 732 C CA . HIS A 1 92 ? 0.544 -4.539 24.200 1.00 94.25 92 HIS A CA 1
ATOM 733 C C . HIS A 1 92 ? 0.958 -4.300 22.740 1.00 94.25 92 HIS A C 1
ATOM 735 O O . HIS A 1 92 ? 2.026 -4.740 22.326 1.00 94.25 92 HIS A O 1
ATOM 741 N N . PHE A 1 93 ? 0.133 -3.592 21.968 1.00 95.69 93 PHE A N 1
ATOM 742 C CA . PHE A 1 93 ? 0.359 -3.312 20.556 1.00 95.69 93 PHE A CA 1
ATOM 743 C C . PHE A 1 93 ? 0.781 -1.864 20.285 1.00 95.69 93 PHE A C 1
ATOM 745 O O . PHE A 1 93 ? 1.108 -1.545 19.144 1.00 95.69 93 PHE A O 1
ATOM 752 N N . CYS A 1 94 ? 0.797 -0.990 21.300 1.00 94.12 94 CYS A N 1
ATOM 753 C CA . CYS A 1 94 ? 1.024 0.448 21.133 1.00 94.12 94 CYS A CA 1
ATOM 754 C C . CYS A 1 94 ? 2.305 0.779 20.360 1.00 94.12 94 CYS A C 1
ATOM 756 O O . CYS A 1 94 ? 2.251 1.564 19.420 1.00 94.12 94 CYS A O 1
ATOM 758 N N . ASP A 1 95 ? 3.435 0.150 20.689 1.00 95.19 95 ASP A N 1
ATOM 759 C CA . ASP A 1 95 ? 4.706 0.426 20.004 1.00 95.19 95 ASP A CA 1
ATOM 760 C C . ASP A 1 95 ? 4.640 0.078 18.511 1.00 95.19 95 ASP A C 1
ATOM 762 O O . ASP A 1 95 ? 5.156 0.803 17.659 1.00 95.19 95 ASP A O 1
ATOM 766 N N . ARG A 1 96 ? 3.944 -1.012 18.176 1.00 96.62 96 ARG A N 1
ATOM 767 C CA . ARG A 1 96 ? 3.773 -1.467 16.793 1.00 96.62 96 ARG A CA 1
ATOM 768 C C . ARG A 1 96 ? 2.768 -0.611 16.028 1.00 96.62 96 ARG A C 1
ATOM 770 O O . ARG A 1 96 ? 3.008 -0.323 14.860 1.00 96.62 96 ARG A O 1
ATOM 777 N N . LEU A 1 97 ? 1.693 -0.169 16.682 1.00 96.19 97 LEU A N 1
ATOM 778 C CA . LEU A 1 97 ? 0.752 0.805 16.122 1.00 96.19 97 LEU A CA 1
ATOM 779 C C . LEU A 1 97 ? 1.450 2.131 15.826 1.00 96.19 97 LEU A C 1
ATOM 781 O O . LEU A 1 97 ? 1.335 2.628 14.713 1.00 96.19 97 LEU A O 1
ATOM 785 N N . ASN A 1 98 ? 2.233 2.654 16.773 1.00 95.31 98 ASN A N 1
ATOM 786 C CA . ASN A 1 98 ? 2.995 3.890 16.591 1.00 95.31 98 ASN A CA 1
ATOM 787 C C . ASN A 1 98 ? 4.003 3.760 15.442 1.00 95.31 98 ASN A C 1
ATOM 789 O O . ASN A 1 98 ? 4.133 4.664 14.623 1.00 95.31 98 ASN A O 1
ATOM 793 N N . SER A 1 99 ? 4.693 2.619 15.343 1.00 96.75 99 SER A N 1
ATOM 794 C CA . SER A 1 99 ? 5.623 2.360 14.240 1.00 96.75 99 SER A CA 1
ATOM 795 C C . SER A 1 99 ? 4.919 2.288 12.879 1.00 96.75 99 SER A C 1
ATOM 797 O O . SER A 1 99 ? 5.428 2.838 11.902 1.00 96.75 99 SER A O 1
ATOM 799 N N . ALA A 1 100 ? 3.750 1.645 12.804 1.00 97.00 100 ALA A N 1
ATOM 800 C CA . ALA A 1 100 ? 2.949 1.586 11.583 1.00 97.00 100 ALA A CA 1
ATOM 801 C C . ALA A 1 100 ? 2.355 2.954 11.209 1.00 97.00 100 ALA A C 1
ATOM 803 O O . ALA A 1 100 ? 2.350 3.316 10.034 1.00 97.00 100 ALA A O 1
ATOM 804 N N . GLU A 1 101 ? 1.915 3.738 12.196 1.00 96.50 101 GLU A N 1
ATOM 805 C CA . GLU A 1 101 ? 1.440 5.109 12.006 1.00 96.50 101 GLU A CA 1
ATOM 806 C C . GLU A 1 101 ? 2.545 6.004 11.439 1.00 96.50 101 GLU A C 1
ATOM 808 O O . GLU A 1 101 ? 2.337 6.680 10.433 1.00 96.50 101 GLU A O 1
ATOM 813 N N . GLU A 1 102 ? 3.734 5.974 12.043 1.00 96.88 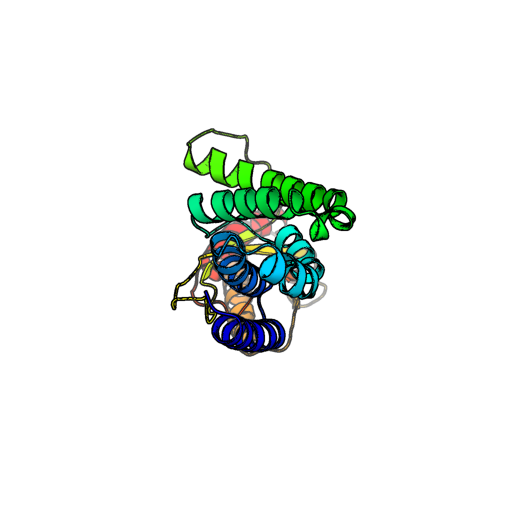102 GLU A N 1
ATOM 814 C CA . GLU A 1 102 ? 4.875 6.760 11.577 1.00 96.88 102 GLU A CA 1
ATOM 815 C C . GLU A 1 102 ? 5.283 6.357 10.156 1.00 96.88 102 GLU A C 1
ATOM 817 O O . GLU A 1 102 ? 5.513 7.218 9.307 1.00 96.88 102 GLU A O 1
ATOM 822 N N . ASN A 1 103 ? 5.291 5.055 9.852 1.00 96.12 103 ASN A N 1
ATOM 823 C CA . ASN A 1 103 ? 5.553 4.577 8.497 1.00 96.12 103 ASN A CA 1
ATOM 824 C C . ASN A 1 103 ? 4.548 5.156 7.486 1.00 96.12 103 ASN A C 1
ATOM 826 O O . ASN A 1 103 ? 4.951 5.686 6.447 1.00 96.12 103 ASN A O 1
ATOM 830 N N . LEU A 1 104 ? 3.252 5.126 7.814 1.00 96.12 104 LEU A N 1
ATOM 831 C CA . LEU A 1 104 ? 2.218 5.708 6.965 1.00 96.12 104 LEU A CA 1
ATOM 832 C C . LEU A 1 104 ? 2.394 7.227 6.813 1.00 96.12 104 LEU A C 1
ATOM 834 O O . LEU A 1 104 ? 2.257 7.746 5.706 1.00 96.12 104 LEU A O 1
ATOM 838 N N . ARG A 1 105 ? 2.753 7.952 7.880 1.00 95.50 105 ARG A N 1
ATOM 839 C CA . ARG A 1 105 ? 3.025 9.400 7.814 1.00 95.50 105 ARG A CA 1
ATOM 840 C C . ARG A 1 105 ? 4.193 9.718 6.886 1.00 95.50 105 ARG A C 1
ATOM 842 O O . ARG A 1 105 ? 4.074 10.624 6.061 1.00 95.50 105 ARG A O 1
ATOM 849 N N . VAL A 1 106 ? 5.283 8.954 6.960 1.00 94.19 106 VAL A N 1
ATOM 850 C CA . VAL A 1 106 ? 6.438 9.104 6.059 1.00 94.19 106 VAL A CA 1
ATOM 851 C C . VAL A 1 106 ? 6.022 8.939 4.595 1.00 94.19 106 VAL A C 1
ATOM 853 O O . VAL A 1 106 ? 6.448 9.735 3.758 1.00 94.19 106 VAL A O 1
ATOM 856 N N . LYS A 1 107 ? 5.150 7.970 4.284 1.00 91.06 107 LYS A N 1
ATOM 857 C CA . LYS A 1 107 ? 4.625 7.754 2.922 1.00 91.06 107 LYS A CA 1
ATOM 858 C C . LYS A 1 107 ? 3.607 8.811 2.482 1.00 91.06 107 LYS A C 1
ATOM 860 O O . LYS A 1 107 ? 3.560 9.178 1.311 1.00 91.06 107 LYS A O 1
ATOM 865 N N . TYR A 1 108 ? 2.775 9.299 3.399 1.00 93.31 108 TYR A N 1
ATOM 866 C CA . TYR A 1 108 ? 1.663 10.199 3.089 1.00 93.31 108 TYR A CA 1
ATOM 867 C C . TYR A 1 108 ? 2.079 11.670 2.981 1.00 93.31 108 TYR A C 1
ATOM 869 O O . TYR A 1 108 ? 1.572 12.383 2.116 1.00 93.31 108 TYR A O 1
ATOM 877 N N . ASN A 1 109 ? 3.034 12.129 3.795 1.00 91.50 109 ASN A N 1
ATOM 878 C CA . ASN A 1 109 ? 3.489 13.522 3.788 1.00 91.50 109 ASN A CA 1
ATOM 879 C C . ASN A 1 109 ? 3.948 14.014 2.397 1.00 91.50 109 ASN A C 1
ATOM 881 O O . ASN A 1 109 ? 3.564 15.118 2.017 1.00 91.50 109 ASN A O 1
ATOM 885 N N . PRO A 1 110 ? 4.707 13.241 1.591 1.00 87.31 110 PRO A N 1
ATOM 886 C CA . PRO A 1 110 ? 5.018 13.621 0.214 1.00 87.31 110 PRO A CA 1
ATOM 887 C C . PRO A 1 110 ? 3.777 13.838 -0.660 1.00 87.31 110 PRO A C 1
ATOM 889 O O . PRO A 1 110 ? 3.722 14.816 -1.401 1.00 87.31 110 PRO A O 1
ATOM 892 N N . VAL A 1 111 ? 2.768 12.966 -0.545 1.00 87.00 111 VAL A N 1
ATOM 893 C CA . VAL A 1 111 ? 1.506 13.079 -1.296 1.00 87.00 111 VAL A CA 1
ATOM 894 C C . VAL A 1 111 ? 0.753 14.339 -0.878 1.00 87.00 111 VAL A C 1
ATOM 896 O O . VAL A 1 111 ? 0.329 15.115 -1.729 1.00 87.00 111 VAL A O 1
ATOM 899 N N . LYS A 1 112 ? 0.631 14.574 0.432 1.00 89.81 112 LYS A N 1
ATOM 900 C CA . LYS A 1 112 ? -0.030 15.758 0.990 1.00 89.81 112 LYS A CA 1
ATOM 901 C C . LYS A 1 112 ? 0.643 17.052 0.531 1.00 89.81 112 LYS A C 1
ATOM 903 O O . LYS A 1 112 ? -0.022 17.920 -0.020 1.00 89.81 112 LYS A O 1
ATOM 908 N N . ASN A 1 113 ? 1.965 17.128 0.661 1.00 88.62 113 ASN A N 1
ATOM 909 C CA . ASN A 1 113 ? 2.747 18.284 0.230 1.00 88.62 113 ASN A CA 1
ATOM 910 C C . ASN A 1 113 ? 2.577 18.564 -1.270 1.00 88.62 113 ASN A C 1
ATOM 912 O O . ASN A 1 113 ? 2.422 19.717 -1.662 1.00 88.62 113 ASN A O 1
ATOM 916 N N . ALA A 1 114 ? 2.567 17.518 -2.104 1.00 84.75 114 ALA A N 1
ATOM 917 C CA . ALA A 1 114 ? 2.351 17.662 -3.541 1.00 84.75 114 ALA A CA 1
ATOM 918 C C . ALA A 1 114 ? 0.953 18.219 -3.864 1.00 84.75 114 ALA A C 1
ATOM 920 O O . ALA A 1 114 ? 0.822 19.078 -4.732 1.00 84.75 114 ALA A O 1
ATOM 921 N N . LEU A 1 115 ? -0.088 17.776 -3.147 1.00 85.94 115 LEU A N 1
ATOM 922 C CA . LEU A 1 115 ? -1.453 18.301 -3.296 1.00 85.94 115 LEU A CA 1
ATOM 923 C C . LEU A 1 115 ? -1.588 19.756 -2.827 1.00 85.94 115 LEU A C 1
ATOM 925 O O . LEU A 1 115 ? -2.419 20.494 -3.349 1.00 85.94 115 LEU A O 1
ATOM 929 N N . GLU A 1 116 ? -0.767 20.167 -1.864 1.00 89.00 116 GLU A N 1
ATOM 930 C CA . GLU A 1 116 ? -0.706 21.536 -1.344 1.00 89.00 116 GLU A CA 1
ATOM 931 C C . GLU A 1 116 ? 0.195 22.459 -2.190 1.00 89.00 116 GLU A C 1
ATOM 933 O O . GLU A 1 116 ? 0.309 23.647 -1.893 1.00 89.00 116 GLU A O 1
ATOM 938 N N . GLY A 1 117 ? 0.818 21.941 -3.257 1.00 85.88 117 GLY A N 1
ATOM 939 C CA . GLY A 1 117 ? 1.717 22.710 -4.123 1.00 85.88 117 GLY A CA 1
ATOM 940 C C . GLY A 1 117 ? 3.050 23.070 -3.459 1.00 85.88 117 GLY A C 1
ATOM 941 O O . GLY A 1 117 ? 3.683 24.052 -3.838 1.00 85.88 117 GLY A O 1
ATOM 942 N N . ILE A 1 118 ? 3.471 22.307 -2.447 1.00 87.62 118 ILE A N 1
ATOM 943 C CA . ILE A 1 118 ? 4.761 22.493 -1.785 1.00 87.62 118 ILE A CA 1
ATOM 944 C C . ILE A 1 118 ? 5.824 21.788 -2.627 1.00 87.62 118 ILE A C 1
ATOM 946 O O . ILE A 1 118 ? 6.002 20.569 -2.539 1.00 87.62 118 ILE A O 1
ATOM 950 N N . ASP A 1 119 ? 6.529 22.571 -3.438 1.00 67.25 119 ASP A N 1
ATOM 951 C CA . ASP A 1 119 ? 7.599 22.077 -4.297 1.00 67.25 119 ASP A CA 1
ATOM 952 C C . ASP A 1 119 ? 8.720 21.435 -3.469 1.00 67.25 119 ASP A C 1
ATOM 954 O O . ASP A 1 119 ? 9.317 22.045 -2.577 1.00 67.25 119 ASP A O 1
ATOM 958 N N . LYS A 1 120 ? 9.031 20.182 -3.798 1.00 66.38 120 LYS A N 1
ATOM 959 C CA . LYS A 1 120 ? 10.279 19.526 -3.409 1.00 66.38 120 LYS A CA 1
ATOM 960 C C . LYS A 1 120 ? 11.060 19.189 -4.665 1.00 66.38 120 LYS A C 1
ATOM 962 O O . LYS A 1 120 ? 10.473 18.852 -5.692 1.00 66.38 120 LYS A O 1
ATOM 967 N N . GLU A 1 121 ? 12.386 19.233 -4.564 1.00 59.75 121 GLU A N 1
ATOM 968 C CA . GLU A 1 121 ? 13.249 18.663 -5.593 1.00 59.75 121 GLU A CA 1
ATOM 969 C C . GLU A 1 121 ? 12.891 17.184 -5.778 1.00 59.75 121 GLU A C 1
ATOM 971 O O . GLU A 1 121 ? 13.002 16.373 -4.855 1.00 59.75 121 GLU A O 1
ATOM 976 N N . ILE A 1 122 ? 12.412 16.848 -6.975 1.00 62.12 122 ILE A N 1
ATOM 977 C CA . ILE A 1 122 ? 12.181 15.466 -7.381 1.00 62.12 122 ILE A CA 1
ATOM 978 C C . ILE A 1 122 ? 13.562 14.846 -7.570 1.00 62.12 122 ILE A C 1
ATOM 980 O O . ILE A 1 122 ? 14.304 15.220 -8.477 1.00 62.12 122 ILE A O 1
ATOM 984 N N . THR A 1 123 ? 13.916 13.910 -6.697 1.00 60.69 123 THR A N 1
ATOM 985 C CA . THR A 1 123 ? 15.080 13.052 -6.908 1.00 60.69 123 THR A CA 1
ATOM 986 C C . THR A 1 123 ? 14.653 11.903 -7.814 1.00 60.69 123 THR A C 1
ATOM 988 O O . THR A 1 123 ? 13.682 11.211 -7.521 1.00 60.69 123 THR A O 1
ATOM 991 N N . ASP A 1 124 ? 15.337 11.740 -8.949 1.00 64.69 124 ASP A N 1
ATOM 992 C CA . ASP A 1 124 ? 15.140 10.587 -9.831 1.00 64.69 124 ASP A CA 1
ATOM 993 C C . ASP A 1 124 ? 15.691 9.342 -9.127 1.00 64.69 124 ASP A C 1
ATOM 995 O O . ASP A 1 124 ? 16.903 9.187 -8.961 1.00 64.69 124 ASP A O 1
ATOM 999 N N . ASP A 1 125 ? 14.794 8.472 -8.675 1.00 69.50 125 ASP A N 1
ATOM 1000 C CA . ASP A 1 125 ? 15.122 7.182 -8.070 1.00 69.50 125 ASP A CA 1
ATOM 1001 C C . ASP A 1 125 ? 15.308 6.075 -9.125 1.00 69.50 125 ASP A C 1
ATOM 1003 O O . ASP A 1 125 ? 15.596 4.926 -8.789 1.00 69.50 125 ASP A O 1
ATOM 1007 N N . GLY A 1 126 ? 15.185 6.414 -10.415 1.00 68.12 126 GLY A N 1
ATOM 1008 C CA . GLY A 1 126 ? 15.291 5.493 -11.540 1.00 68.12 126 GLY A CA 1
ATOM 1009 C C . GLY A 1 126 ? 14.058 4.616 -11.749 1.00 68.12 126 GLY A C 1
ATOM 1010 O O . GLY A 1 126 ? 14.055 3.818 -12.700 1.00 68.12 126 GLY A O 1
ATOM 1011 N N . ASN A 1 127 ? 13.030 4.774 -10.911 1.00 75.06 127 ASN A N 1
ATOM 1012 C CA . ASN A 1 127 ? 11.804 4.004 -10.969 1.00 75.06 127 ASN A CA 1
ATOM 1013 C C . ASN A 1 127 ? 10.793 4.633 -11.923 1.00 75.06 127 ASN A C 1
ATOM 1015 O O . ASN A 1 127 ? 10.731 5.846 -12.134 1.00 75.06 127 ASN A O 1
ATOM 1019 N N . LEU A 1 128 ? 9.969 3.779 -12.522 1.00 79.38 128 LEU A N 1
ATOM 1020 C CA . LEU A 1 128 ? 8.926 4.211 -13.434 1.00 79.38 128 LEU A CA 1
ATOM 1021 C C . LEU A 1 128 ? 7.571 4.071 -12.760 1.00 79.38 128 LEU A C 1
ATOM 1023 O O . LEU A 1 128 ? 7.112 2.967 -12.475 1.00 79.38 128 LEU A O 1
ATOM 1027 N N . TYR A 1 129 ? 6.923 5.213 -12.572 1.00 80.81 129 TYR A N 1
ATOM 1028 C CA . TYR A 1 129 ? 5.615 5.317 -11.948 1.00 80.81 129 TYR A CA 1
ATOM 1029 C C . TYR A 1 129 ? 4.508 5.387 -13.002 1.00 80.81 129 TYR A C 1
ATOM 1031 O O . TYR A 1 129 ? 4.629 6.060 -14.037 1.00 80.81 129 TYR A O 1
ATOM 1039 N N . PHE A 1 130 ? 3.398 4.700 -12.756 1.00 78.88 130 PHE A N 1
ATOM 1040 C CA . PHE A 1 130 ? 2.217 4.779 -13.607 1.00 78.88 130 PHE A CA 1
ATOM 1041 C C . PHE A 1 130 ? 0.939 4.569 -12.791 1.00 78.88 130 PHE A C 1
ATOM 1043 O O . PHE A 1 130 ? 0.873 3.688 -11.934 1.00 78.88 130 PHE A O 1
ATOM 1050 N N . PRO A 1 131 ? -0.103 5.377 -13.046 1.00 78.94 131 PRO A N 1
ATOM 1051 C CA . PRO A 1 131 ? -1.367 5.215 -12.356 1.00 78.94 131 PRO A CA 1
ATOM 1052 C C . PRO A 1 131 ? -2.078 3.963 -12.864 1.00 78.94 131 PRO A C 1
ATOM 1054 O O . PRO A 1 131 ? -2.142 3.711 -14.073 1.00 78.94 131 PRO A O 1
ATOM 1057 N N . VAL A 1 132 ? -2.666 3.216 -11.943 1.00 77.38 132 VAL A N 1
ATOM 1058 C CA . VAL A 1 132 ? -3.543 2.082 -12.220 1.00 77.38 132 VAL A CA 1
ATOM 1059 C C . VAL A 1 132 ? -4.817 2.217 -11.401 1.00 77.38 132 VAL A C 1
ATOM 1061 O O . VAL A 1 132 ? -4.838 2.846 -10.343 1.00 77.38 132 VAL A O 1
ATOM 1064 N N . LEU A 1 133 ? -5.897 1.641 -11.916 1.00 76.44 133 LEU A N 1
ATOM 1065 C CA . LEU A 1 133 ? -7.110 1.445 -11.139 1.00 76.44 133 LEU A CA 1
ATOM 1066 C C . LEU A 1 133 ? -7.035 0.071 -10.500 1.00 76.44 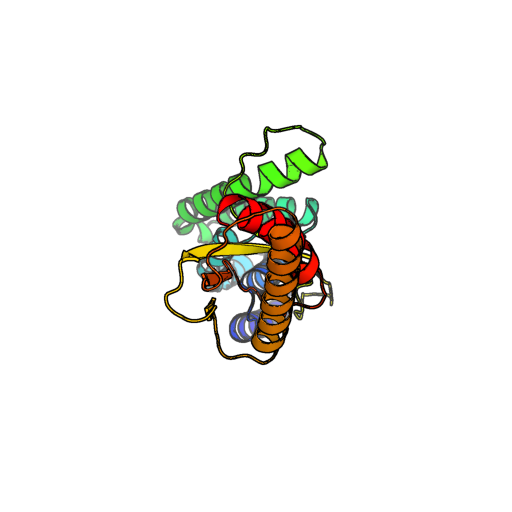133 LEU A C 1
ATOM 1068 O O . LEU A 1 133 ? -6.750 -0.920 -11.176 1.00 76.44 133 LEU A O 1
ATOM 1072 N N . GLU A 1 134 ? -7.267 0.036 -9.199 1.00 73.12 134 GLU A N 1
ATOM 1073 C CA . GLU A 1 134 ? -7.352 -1.203 -8.455 1.00 73.12 134 GLU A CA 1
ATOM 1074 C C . GLU A 1 134 ? -8.778 -1.737 -8.558 1.00 73.12 134 GLU A C 1
ATOM 1076 O O . GLU A 1 134 ? -9.721 -1.150 -8.026 1.00 73.12 134 GLU A O 1
ATOM 1081 N N . LEU A 1 135 ? -8.936 -2.847 -9.278 1.00 65.69 135 LEU A N 1
ATOM 1082 C CA . LEU A 1 135 ? -10.194 -3.576 -9.308 1.00 65.69 135 LEU A CA 1
ATOM 1083 C C . LEU A 1 135 ? -10.291 -4.448 -8.055 1.00 65.69 135 LEU A C 1
ATOM 1085 O O . LEU A 1 135 ? -9.562 -5.429 -7.904 1.00 65.69 135 LEU A O 1
ATOM 1089 N N . GLY A 1 136 ? -11.199 -4.089 -7.155 1.00 62.56 136 GLY A N 1
ATOM 1090 C CA . GLY A 1 136 ? -11.497 -4.861 -5.959 1.00 62.56 136 GLY A CA 1
ATOM 1091 C C . GLY A 1 136 ? -12.906 -4.577 -5.460 1.00 62.56 136 GLY A C 1
ATOM 1092 O O . GLY A 1 136 ? -13.461 -3.511 -5.717 1.00 62.56 136 GLY A O 1
ATOM 1093 N N . GLU A 1 137 ? -13.481 -5.531 -4.729 1.00 65.62 137 GLU A N 1
ATOM 1094 C CA . GLU A 1 137 ? -14.690 -5.304 -3.936 1.00 65.62 137 GLU A CA 1
ATOM 1095 C C . GLU A 1 137 ? -14.329 -4.423 -2.736 1.00 65.62 137 GLU A C 1
ATOM 1097 O O . GLU A 1 137 ? -14.157 -4.909 -1.614 1.00 65.62 137 GLU A O 1
ATOM 1102 N N . LEU A 1 138 ? -14.133 -3.129 -2.977 1.00 70.25 138 LEU A N 1
ATOM 1103 C CA . LEU A 1 138 ? -14.023 -2.162 -1.899 1.00 70.25 138 LEU A CA 1
ATOM 1104 C C . LEU A 1 138 ? -15.362 -2.084 -1.155 1.00 70.25 138 LEU A C 1
ATOM 1106 O O . LEU A 1 138 ? -16.422 -2.169 -1.790 1.00 70.25 138 LEU A O 1
ATOM 1110 N N . PRO A 1 139 ? -15.343 -1.903 0.176 1.00 68.44 139 PRO A N 1
ATOM 1111 C CA . PRO A 1 139 ? -16.553 -1.596 0.926 1.00 68.44 139 PRO A CA 1
ATOM 1112 C C . PRO A 1 139 ? -17.275 -0.409 0.268 1.00 68.44 139 PRO A C 1
ATOM 1114 O O . PRO A 1 139 ? -16.687 0.653 0.099 1.00 68.44 139 PRO A O 1
ATOM 1117 N N . GLY A 1 140 ? -18.527 -0.601 -0.160 1.00 65.25 140 GLY A N 1
ATOM 1118 C CA . GLY A 1 140 ? -19.312 0.449 -0.826 1.00 65.25 140 GLY A CA 1
ATOM 1119 C C . GLY A 1 140 ? -19.157 0.565 -2.352 1.00 65.25 140 GLY A C 1
ATOM 1120 O O . GLY A 1 140 ? -19.666 1.530 -2.914 1.00 65.25 140 GLY A O 1
ATOM 1121 N N . ASN A 1 141 ? -18.526 -0.403 -3.035 1.00 64.38 141 ASN A N 1
ATOM 1122 C CA . ASN A 1 141 ? -18.280 -0.387 -4.493 1.00 64.38 141 ASN A CA 1
ATOM 1123 C C . ASN A 1 141 ? -17.438 0.808 -4.972 1.00 64.38 141 ASN A C 1
ATOM 1125 O O . ASN A 1 141 ? -17.566 1.260 -6.113 1.00 64.38 141 ASN A O 1
ATOM 1129 N N . GLU A 1 142 ? -16.577 1.337 -4.107 1.00 67.06 142 GLU A N 1
ATOM 1130 C CA . GLU A 1 142 ? -15.640 2.384 -4.495 1.00 67.06 142 GLU A CA 1
ATOM 1131 C C . GLU A 1 142 ? -14.580 1.842 -5.470 1.00 67.06 142 GLU A C 1
ATOM 1133 O O . GLU A 1 142 ? -14.363 0.638 -5.592 1.00 67.06 142 GLU A O 1
ATOM 1138 N N . THR A 1 143 ? -13.917 2.736 -6.201 1.00 71.00 143 THR A N 1
ATOM 1139 C CA . THR A 1 143 ? -12.745 2.409 -7.025 1.00 71.00 143 THR A CA 1
ATOM 1140 C C . THR A 1 143 ? -11.602 3.297 -6.568 1.00 71.00 143 THR A C 1
ATOM 1142 O O . THR A 1 143 ? -11.706 4.521 -6.653 1.00 71.00 143 THR A O 1
ATOM 1145 N N . THR A 1 144 ? -10.510 2.699 -6.095 1.00 73.06 144 THR A N 1
ATOM 1146 C CA . THR A 1 144 ? -9.313 3.451 -5.704 1.00 73.06 144 THR A CA 1
ATOM 1147 C C . THR A 1 144 ? -8.283 3.460 -6.818 1.00 73.06 144 THR A C 1
ATOM 1149 O O . THR A 1 144 ? -8.055 2.464 -7.511 1.00 73.06 144 THR A O 1
ATOM 1152 N N . GLY A 1 145 ? -7.625 4.607 -6.965 1.00 77.50 145 GLY A N 1
ATOM 1153 C CA . GLY A 1 145 ? -6.401 4.688 -7.737 1.00 77.50 145 GLY A CA 1
ATOM 1154 C C . GLY A 1 145 ? -5.246 4.067 -6.960 1.00 77.50 145 GLY A C 1
ATOM 1155 O O . GLY A 1 145 ? -5.250 3.968 -5.733 1.00 77.50 145 GLY A O 1
ATOM 1156 N N . LEU A 1 146 ? -4.216 3.679 -7.683 1.00 79.44 146 LEU A N 1
ATOM 1157 C CA . LEU A 1 146 ? -2.925 3.314 -7.134 1.00 79.44 146 LEU A CA 1
ATOM 1158 C C . LEU A 1 146 ? -1.860 3.896 -8.054 1.00 79.44 146 LEU A C 1
ATOM 1160 O O . LEU A 1 146 ? -2.021 3.902 -9.276 1.00 79.44 146 LEU A O 1
ATOM 1164 N N . LEU A 1 147 ? -0.773 4.380 -7.470 1.00 80.69 147 LEU A N 1
ATOM 1165 C CA . LEU A 1 147 ? 0.441 4.642 -8.223 1.00 80.69 147 LEU A CA 1
ATOM 1166 C C . LEU A 1 147 ? 1.301 3.383 -8.140 1.00 80.69 147 LEU A C 1
ATOM 1168 O O . LEU A 1 147 ? 1.828 3.077 -7.076 1.00 80.69 147 LEU A O 1
ATOM 1172 N N . GLU A 1 148 ? 1.363 2.621 -9.229 1.00 80.50 148 GLU A N 1
ATOM 1173 C CA . GLU A 1 148 ? 2.236 1.453 -9.302 1.00 80.50 148 GLU A CA 1
ATOM 1174 C C . GLU A 1 148 ? 3.616 1.872 -9.798 1.00 80.50 148 GLU A C 1
ATOM 1176 O O . GLU A 1 148 ? 3.763 2.830 -10.568 1.00 80.50 148 GLU A O 1
ATOM 1181 N N . THR A 1 149 ? 4.610 1.109 -9.369 1.00 83.00 149 THR A N 1
ATOM 1182 C CA . THR A 1 149 ? 6.007 1.321 -9.699 1.00 83.00 149 THR A CA 1
ATOM 1183 C C . THR A 1 149 ? 6.572 0.071 -10.355 1.00 83.00 149 THR A C 1
ATOM 1185 O O . THR A 1 149 ? 6.277 -1.061 -9.955 1.00 83.00 149 THR A O 1
ATOM 1188 N N . ILE A 1 150 ? 7.363 0.280 -11.408 1.00 81.69 150 ILE A N 1
ATOM 1189 C CA . ILE A 1 150 ? 8.242 -0.756 -11.934 1.00 81.69 150 ILE A CA 1
ATOM 1190 C C . ILE A 1 150 ? 9.702 -0.324 -11.867 1.00 81.69 150 ILE A C 1
ATOM 1192 O O . ILE A 1 150 ? 10.076 0.787 -12.256 1.00 81.69 150 ILE A O 1
ATOM 1196 N N . THR A 1 151 ? 10.536 -1.282 -11.490 1.00 85.38 151 THR A N 1
ATOM 1197 C CA . THR A 1 151 ? 11.981 -1.208 -11.646 1.00 85.38 151 THR A CA 1
ATOM 1198 C C . THR A 1 151 ? 12.362 -1.756 -13.019 1.00 85.38 151 THR A C 1
ATOM 1200 O O . THR A 1 151 ? 12.023 -2.893 -13.368 1.00 85.38 151 THR A O 1
ATOM 1203 N N . VAL A 1 152 ? 13.099 -0.968 -13.807 1.00 83.75 152 VAL A N 1
ATOM 1204 C CA . VAL A 1 152 ? 13.576 -1.361 -15.140 1.00 83.75 152 VAL A CA 1
ATOM 1205 C C . VAL A 1 152 ? 15.100 -1.405 -15.158 1.00 83.75 152 VAL A C 1
ATOM 1207 O O . VAL A 1 152 ? 15.764 -0.411 -14.877 1.00 83.75 152 VAL A O 1
ATOM 1210 N N . GLN A 1 153 ? 15.677 -2.542 -15.548 1.00 85.19 153 GLN A N 1
ATOM 1211 C CA . GLN A 1 153 ? 17.117 -2.668 -15.783 1.00 85.19 153 GLN A CA 1
ATOM 1212 C C . GLN A 1 153 ? 17.378 -3.120 -17.213 1.00 85.19 153 GLN A C 1
ATOM 1214 O O . GLN A 1 153 ? 16.829 -4.121 -17.668 1.00 85.19 153 GLN A O 1
ATOM 1219 N N . ILE A 1 154 ? 18.262 -2.415 -17.916 1.00 85.50 154 ILE A N 1
ATOM 1220 C CA . ILE A 1 154 ? 18.661 -2.767 -19.279 1.00 85.50 154 ILE A CA 1
ATOM 1221 C C . ILE A 1 154 ? 20.146 -3.114 -19.271 1.00 85.50 154 ILE A C 1
ATOM 1223 O O . ILE A 1 154 ? 20.972 -2.343 -18.789 1.00 85.50 154 ILE A O 1
ATOM 1227 N N . LYS A 1 155 ? 20.480 -4.298 -19.782 1.00 85.75 155 LYS A N 1
ATOM 1228 C CA . LYS A 1 155 ? 21.856 -4.788 -19.929 1.00 85.75 155 LYS A CA 1
ATOM 1229 C C . LYS A 1 155 ? 22.122 -5.147 -21.383 1.00 85.75 155 LYS A C 1
ATOM 1231 O O . LYS A 1 155 ? 21.194 -5.501 -22.108 1.00 85.75 155 LYS A O 1
ATOM 1236 N N . GLU A 1 156 ? 23.382 -5.135 -21.796 1.00 83.75 156 GLU A N 1
ATOM 1237 C CA . GLU A 1 156 ? 23.760 -5.643 -23.114 1.00 83.75 156 GLU A CA 1
ATOM 1238 C C . GLU A 1 156 ? 23.430 -7.139 -23.252 1.00 83.75 156 GLU A C 1
ATOM 1240 O O . GLU A 1 156 ? 23.632 -7.962 -22.349 1.00 83.75 156 GLU A O 1
ATOM 1245 N N . GLY A 1 157 ? 22.865 -7.490 -24.401 1.00 80.56 157 GLY A N 1
ATOM 1246 C CA . GLY A 1 157 ? 22.570 -8.849 -24.823 1.00 80.56 157 GLY A CA 1
ATOM 1247 C C . GLY A 1 157 ? 23.684 -9.410 -25.705 1.00 80.56 157 GLY A C 1
ATOM 1248 O O . GLY A 1 157 ? 24.522 -8.682 -26.224 1.00 80.56 157 GLY A O 1
ATOM 1249 N N . LYS A 1 158 ? 23.692 -10.738 -25.870 1.00 77.75 158 LYS A N 1
ATOM 1250 C CA . LYS A 1 158 ? 24.696 -11.428 -26.699 1.00 77.75 158 LYS A CA 1
ATOM 1251 C C . LYS A 1 158 ? 24.244 -11.665 -28.142 1.00 77.75 158 LYS A C 1
ATOM 1253 O O . LYS A 1 158 ? 25.085 -11.691 -29.027 1.00 77.75 158 LYS A O 1
ATOM 1258 N N . SER A 1 159 ? 22.953 -11.904 -28.372 1.00 77.50 159 SER A N 1
ATOM 1259 C CA . SER A 1 159 ? 22.445 -12.356 -29.677 1.00 77.50 159 SER A CA 1
ATOM 1260 C C . SER A 1 159 ? 21.077 -11.773 -30.022 1.00 77.50 159 SER A C 1
ATOM 1262 O O . SER A 1 159 ? 20.889 -11.263 -31.117 1.00 77.50 159 SER A O 1
ATOM 1264 N N . GLU A 1 160 ? 20.134 -11.803 -29.083 1.00 82.88 160 GLU A N 1
ATOM 1265 C CA . GLU A 1 160 ? 18.782 -11.272 -29.262 1.00 82.88 160 GLU A CA 1
ATOM 1266 C C . GLU A 1 160 ? 18.346 -10.454 -28.046 1.00 82.88 160 GLU A C 1
ATOM 1268 O O . GLU A 1 160 ? 18.880 -10.623 -26.941 1.00 82.88 160 GLU A O 1
ATOM 1273 N N . THR A 1 161 ? 17.353 -9.586 -28.252 1.00 84.62 161 THR A N 1
ATOM 1274 C CA . THR A 1 161 ? 16.732 -8.870 -27.142 1.00 84.62 161 THR A CA 1
ATOM 1275 C C . THR A 1 161 ? 15.810 -9.805 -26.355 1.00 84.62 161 THR A C 1
ATOM 1277 O O . THR A 1 161 ? 14.928 -10.428 -26.939 1.00 84.62 161 THR A O 1
ATOM 1280 N N . LYS A 1 162 ? 15.996 -9.896 -25.033 1.00 86.81 162 LYS A N 1
ATOM 1281 C CA . LYS A 1 162 ? 15.190 -10.726 -24.123 1.00 86.81 162 LYS A CA 1
ATOM 1282 C C . LYS A 1 162 ? 14.502 -9.872 -23.072 1.00 86.81 162 LYS A C 1
ATOM 1284 O O . LYS A 1 162 ? 15.152 -9.031 -22.454 1.00 86.81 162 LYS A O 1
ATOM 1289 N N . PHE A 1 163 ? 13.228 -10.156 -22.829 1.00 84.75 163 PHE A N 1
ATOM 1290 C CA . PHE A 1 163 ? 12.430 -9.522 -21.786 1.00 84.75 163 PHE A CA 1
ATOM 1291 C C . PHE A 1 163 ? 12.218 -10.502 -20.637 1.00 84.75 163 PHE A C 1
ATOM 1293 O O . PHE A 1 163 ? 11.819 -11.646 -20.852 1.00 84.75 163 PHE A O 1
ATOM 1300 N N . LEU A 1 164 ? 12.516 -10.058 -19.422 1.00 84.62 164 LEU A N 1
ATOM 1301 C CA . LEU A 1 164 ? 12.300 -10.809 -18.192 1.00 84.62 164 LEU A CA 1
ATOM 1302 C C . LEU A 1 164 ? 11.389 -9.969 -17.303 1.00 84.62 164 LEU A C 1
ATOM 1304 O O . LEU A 1 164 ? 11.823 -8.949 -16.775 1.00 84.62 164 LEU A O 1
ATOM 1308 N N . ILE A 1 165 ? 10.124 -10.375 -17.203 1.00 80.62 165 ILE A N 1
ATOM 1309 C CA . ILE A 1 165 ? 9.082 -9.656 -16.467 1.00 80.62 165 ILE A CA 1
ATOM 1310 C C . ILE A 1 165 ? 8.738 -10.459 -15.218 1.00 80.62 165 ILE A C 1
ATOM 1312 O O . ILE A 1 165 ? 8.417 -11.643 -15.319 1.00 80.62 165 ILE A O 1
ATOM 1316 N N . THR A 1 166 ? 8.801 -9.808 -14.061 1.00 75.25 166 THR A N 1
ATOM 1317 C CA . THR A 1 166 ? 8.515 -10.417 -12.763 1.00 75.25 166 THR A CA 1
ATOM 1318 C C . THR A 1 166 ? 7.421 -9.625 -12.048 1.00 75.25 166 THR A C 1
ATOM 1320 O O . THR A 1 166 ? 7.549 -8.404 -11.927 1.00 75.25 166 THR A O 1
ATOM 1323 N N . PRO A 1 167 ? 6.386 -10.294 -11.510 1.00 63.59 167 PRO A N 1
ATOM 1324 C CA . PRO A 1 167 ? 6.098 -11.735 -11.604 1.00 63.59 167 PRO A CA 1
ATOM 1325 C C . PRO A 1 167 ? 5.558 -12.172 -12.982 1.00 63.59 167 PRO A C 1
ATOM 1327 O O . PRO A 1 167 ? 5.067 -11.353 -13.754 1.00 63.59 167 PRO A O 1
ATOM 1330 N N . ALA A 1 168 ? 5.656 -13.477 -13.268 1.00 56.78 168 ALA A N 1
ATOM 1331 C CA . ALA A 1 168 ? 5.195 -14.119 -14.504 1.00 56.78 168 ALA A CA 1
ATOM 1332 C C . ALA A 1 168 ? 4.155 -15.224 -14.210 1.00 56.78 168 ALA A C 1
ATOM 1334 O O . ALA A 1 168 ? 4.299 -15.946 -13.224 1.00 56.78 168 ALA A O 1
ATOM 1335 N N . GLY A 1 169 ? 3.143 -15.398 -15.070 1.00 53.47 169 GLY A N 1
ATOM 1336 C CA . GLY A 1 169 ? 2.096 -16.416 -14.920 1.00 53.47 169 GLY A CA 1
ATOM 1337 C C . GLY A 1 169 ? 0.612 -16.038 -15.125 1.00 53.47 169 GLY A C 1
ATOM 1338 O O . GLY A 1 169 ? -0.206 -16.948 -15.030 1.00 53.47 169 GLY A O 1
ATOM 1339 N N . ARG A 1 170 ? 0.196 -14.795 -15.425 1.00 64.12 170 ARG A N 1
ATOM 1340 C CA . ARG A 1 170 ? -1.226 -14.433 -15.697 1.00 64.12 170 ARG A CA 1
ATOM 1341 C C . ARG A 1 170 ? -1.442 -13.808 -17.083 1.00 64.12 170 ARG A C 1
ATOM 1343 O O . ARG A 1 170 ? -0.530 -13.230 -17.665 1.00 64.12 170 ARG A O 1
ATOM 1350 N N . GLU A 1 171 ? -2.660 -13.889 -17.629 1.00 61.53 171 GLU A N 1
ATOM 1351 C CA . GLU A 1 171 ? -2.999 -13.289 -18.938 1.00 61.53 171 GLU A CA 1
ATOM 1352 C C . GLU A 1 171 ? -2.732 -11.781 -18.992 1.00 61.53 171 GLU A C 1
ATOM 1354 O O . GLU A 1 171 ? -2.204 -11.275 -19.984 1.00 61.53 171 GLU A O 1
ATOM 1359 N N . ILE A 1 172 ? -3.000 -11.081 -17.889 1.00 62.25 172 ILE A N 1
ATOM 1360 C CA . ILE A 1 172 ? -2.713 -9.653 -17.749 1.00 62.25 172 ILE A CA 1
ATOM 1361 C C . ILE A 1 172 ? -1.221 -9.332 -17.923 1.00 62.25 172 ILE A C 1
ATOM 1363 O O . ILE A 1 172 ? -0.865 -8.330 -18.535 1.00 62.25 172 ILE A O 1
ATOM 1367 N N . GLU A 1 173 ? -0.331 -10.223 -17.483 1.00 67.25 173 GLU A N 1
ATOM 1368 C CA . GLU A 1 173 ? 1.118 -10.045 -17.612 1.00 67.25 173 GLU A CA 1
ATOM 1369 C C . GLU A 1 173 ? 1.593 -10.294 -19.046 1.00 67.25 173 GLU A C 1
ATOM 1371 O O . GLU A 1 173 ? 2.547 -9.662 -19.492 1.00 67.25 173 GLU A O 1
ATOM 1376 N N . LYS A 1 174 ? 0.904 -11.153 -19.812 1.00 71.94 174 LYS A N 1
ATOM 1377 C CA . LYS A 1 174 ? 1.159 -11.298 -21.256 1.00 71.94 174 LYS A CA 1
ATOM 1378 C C . LYS A 1 174 ? 0.790 -10.019 -22.008 1.00 71.94 174 LYS A C 1
ATOM 1380 O O . LYS A 1 174 ? 1.530 -9.597 -22.896 1.00 71.94 174 LYS A O 1
ATOM 1385 N N . ALA A 1 175 ? -0.334 -9.392 -21.654 1.00 72.38 175 ALA A N 1
ATOM 1386 C CA . ALA A 1 175 ? -0.754 -8.122 -22.246 1.00 72.38 175 ALA A CA 1
ATOM 1387 C C . ALA A 1 175 ? 0.227 -6.988 -21.900 1.00 72.38 175 ALA A C 1
ATOM 1389 O O . ALA A 1 175 ? 0.686 -6.274 -22.794 1.00 72.38 175 ALA A O 1
ATOM 1390 N N . ILE A 1 176 ? 0.612 -6.892 -20.626 1.00 75.25 176 ILE A N 1
ATOM 1391 C CA . ILE A 1 176 ? 1.658 -5.993 -20.119 1.00 75.25 176 ILE A CA 1
ATOM 1392 C C . ILE A 1 176 ? 2.984 -6.218 -20.857 1.00 75.25 176 ILE A C 1
ATOM 1394 O O . ILE A 1 176 ? 3.579 -5.267 -21.363 1.00 75.25 176 ILE A O 1
ATOM 1398 N N . GLY A 1 177 ? 3.420 -7.473 -20.993 1.00 78.12 177 GLY A N 1
ATOM 1399 C CA . GLY A 1 177 ? 4.658 -7.816 -21.684 1.00 78.12 177 GLY A CA 1
ATOM 1400 C C . GLY A 1 177 ? 4.642 -7.401 -23.146 1.00 78.12 177 GLY A C 1
ATOM 1401 O O . GLY A 1 177 ? 5.584 -6.771 -23.617 1.00 78.12 177 GLY A O 1
ATOM 1402 N N . LYS A 1 178 ? 3.525 -7.617 -23.844 1.00 81.44 178 LYS A N 1
ATOM 1403 C CA . LYS A 1 178 ? 3.364 -7.144 -25.221 1.00 81.44 178 LYS A CA 1
ATOM 1404 C C . LYS A 1 178 ? 3.450 -5.620 -25.328 1.00 81.44 178 LYS A C 1
ATOM 1406 O O . LYS A 1 178 ? 4.053 -5.121 -26.281 1.00 81.44 178 LYS A O 1
ATOM 1411 N N . GLN A 1 179 ? 2.861 -4.877 -24.386 1.00 79.50 179 GLN A N 1
ATOM 1412 C CA . GLN A 1 179 ? 2.972 -3.414 -24.363 1.00 79.50 179 GLN A CA 1
ATOM 1413 C C . GLN A 1 179 ? 4.428 -2.978 -24.181 1.00 79.50 179 GLN A C 1
ATOM 1415 O O . GLN A 1 179 ? 4.926 -2.197 -24.985 1.00 79.50 179 GLN A O 1
ATOM 1420 N N . ILE A 1 180 ? 5.127 -3.546 -23.198 1.00 84.38 180 ILE A N 1
ATOM 1421 C CA . ILE A 1 180 ? 6.547 -3.287 -22.926 1.00 84.38 180 ILE A CA 1
ATOM 1422 C C . ILE A 1 180 ? 7.418 -3.566 -24.156 1.00 84.38 180 ILE A C 1
ATOM 1424 O O . ILE A 1 180 ? 8.219 -2.722 -24.556 1.00 84.38 180 ILE A O 1
ATOM 1428 N N . GLU A 1 181 ? 7.271 -4.746 -24.761 1.00 86.38 181 GLU A N 1
ATOM 1429 C CA . GLU A 1 181 ? 8.049 -5.149 -25.934 1.00 86.38 181 GLU A CA 1
ATOM 1430 C C . GLU A 1 181 ? 7.833 -4.191 -27.103 1.00 86.38 181 GLU A C 1
ATOM 1432 O O . GLU A 1 181 ? 8.770 -3.834 -27.821 1.00 86.38 181 GLU A O 1
ATOM 1437 N N . THR A 1 182 ? 6.581 -3.779 -27.293 1.00 86.31 182 THR A N 1
ATOM 1438 C CA . THR A 1 182 ? 6.190 -2.829 -28.330 1.00 86.31 182 THR A CA 1
ATOM 1439 C C . THR A 1 182 ? 6.835 -1.470 -28.069 1.00 86.31 182 THR A C 1
ATOM 1441 O O . THR A 1 182 ? 7.481 -0.930 -28.968 1.00 86.31 182 THR A O 1
ATOM 1444 N N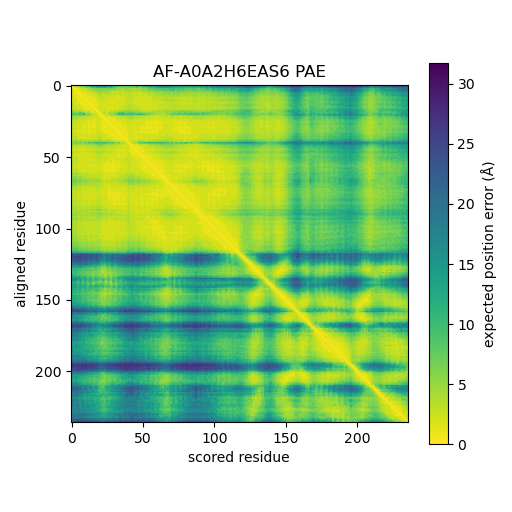 . SER A 1 183 ? 6.739 -0.956 -26.839 1.00 85.25 183 SER A N 1
ATOM 1445 C CA . SER A 1 183 ? 7.360 0.307 -26.433 1.00 85.25 183 SER A CA 1
ATOM 1446 C C . SER A 1 183 ? 8.878 0.296 -26.647 1.00 85.25 183 SER A C 1
ATOM 1448 O O . SER A 1 183 ? 9.432 1.224 -27.237 1.00 85.25 183 SER A O 1
ATOM 1450 N N . TRP A 1 184 ? 9.559 -0.786 -26.255 1.00 86.69 184 TRP A N 1
ATOM 1451 C CA . TRP A 1 184 ? 11.004 -0.938 -26.449 1.00 86.69 184 TRP A CA 1
ATOM 1452 C C . TRP A 1 184 ? 11.401 -0.919 -27.927 1.00 86.69 184 TRP A C 1
ATOM 1454 O O . TRP A 1 184 ? 12.316 -0.196 -28.322 1.00 86.69 184 TRP A O 1
ATOM 1464 N N . LYS A 1 185 ? 10.692 -1.682 -28.770 1.00 86.06 185 LYS A N 1
ATOM 1465 C CA . LYS A 1 185 ? 10.955 -1.724 -30.217 1.00 86.06 185 LYS A CA 1
ATOM 1466 C C . LYS A 1 185 ? 10.809 -0.343 -30.851 1.00 86.06 185 LYS A C 1
ATOM 1468 O O . LYS A 1 185 ? 11.653 0.040 -31.659 1.00 86.06 185 LYS A O 1
ATOM 1473 N N . TYR A 1 186 ? 9.774 0.412 -30.482 1.00 85.81 186 TYR A N 1
ATOM 1474 C CA . TYR A 1 186 ? 9.600 1.779 -30.974 1.00 85.81 186 TYR A CA 1
ATOM 1475 C C . TYR A 1 186 ? 10.727 2.706 -30.513 1.00 85.81 186 TYR A C 1
ATOM 1477 O O . TYR A 1 186 ? 11.279 3.431 -31.343 1.00 85.81 186 TYR A O 1
ATOM 1485 N N . ALA A 1 187 ? 11.118 2.635 -29.238 1.00 84.19 187 ALA A N 1
ATOM 1486 C CA . ALA A 1 187 ? 12.199 3.447 -28.691 1.00 84.19 187 ALA A CA 1
ATOM 1487 C C . ALA A 1 187 ? 13.537 3.202 -29.399 1.00 84.19 187 ALA A C 1
ATOM 1489 O O . ALA A 1 187 ? 14.156 4.143 -29.900 1.00 84.19 187 ALA A O 1
ATOM 1490 N N . VAL A 1 188 ? 13.946 1.938 -29.533 1.00 83.56 188 VAL A N 1
ATOM 1491 C CA . VAL A 1 188 ? 15.188 1.562 -30.225 1.00 83.56 188 VAL A CA 1
ATOM 1492 C C . VAL A 1 188 ? 15.158 2.001 -31.689 1.00 83.56 188 VAL A C 1
ATOM 1494 O O . VAL A 1 188 ? 16.109 2.618 -32.165 1.00 83.56 188 VAL A O 1
ATOM 1497 N N . ASN A 1 189 ? 14.062 1.741 -32.409 1.00 84.12 189 ASN A N 1
ATOM 1498 C CA . ASN A 1 189 ? 13.936 2.124 -33.820 1.00 84.12 189 ASN A CA 1
ATOM 1499 C C . ASN A 1 189 ? 13.999 3.640 -34.031 1.00 84.12 189 ASN A C 1
ATOM 1501 O O . ASN A 1 189 ? 14.483 4.100 -35.064 1.00 84.12 189 ASN A O 1
ATOM 1505 N N . TYR A 1 190 ? 13.493 4.418 -33.077 1.00 84.44 190 TYR A N 1
ATOM 1506 C CA . TYR A 1 190 ? 13.586 5.869 -33.119 1.00 84.44 190 TYR A CA 1
ATOM 1507 C C . TYR A 1 190 ? 15.020 6.346 -32.872 1.00 84.44 190 TYR A C 1
ATOM 1509 O O . TYR A 1 190 ? 15.552 7.094 -33.688 1.00 84.44 190 TYR A O 1
ATOM 1517 N N . VAL A 1 191 ? 15.666 5.878 -31.799 1.00 82.06 191 VAL A N 1
ATOM 1518 C CA . VAL A 1 191 ? 17.028 6.294 -31.420 1.00 82.06 191 VAL A CA 1
ATOM 1519 C C . VAL A 1 191 ? 18.057 5.899 -32.482 1.00 82.06 191 VAL A C 1
ATOM 1521 O O . VAL A 1 191 ? 18.925 6.701 -32.821 1.00 82.06 191 VAL A O 1
ATOM 1524 N N . LYS A 1 192 ? 17.907 4.726 -33.109 1.00 81.38 192 LYS A N 1
ATOM 1525 C CA . LYS A 1 192 ? 18.760 4.271 -34.222 1.00 81.38 192 LYS A CA 1
ATOM 1526 C C . LYS A 1 192 ? 18.816 5.229 -35.414 1.00 81.38 192 LYS A C 1
ATOM 1528 O O . LYS A 1 192 ? 19.780 5.192 -36.169 1.00 81.38 192 LYS A O 1
ATOM 1533 N N . LYS A 1 193 ? 17.820 6.103 -35.598 1.00 83.38 193 LYS A N 1
ATOM 1534 C CA . LYS A 1 193 ? 17.866 7.143 -36.644 1.00 83.38 193 LYS A CA 1
ATOM 1535 C C . LYS A 1 193 ? 18.945 8.196 -36.379 1.00 83.38 193 LYS A C 1
ATOM 1537 O O . LYS A 1 193 ? 19.357 8.881 -37.309 1.00 83.38 193 LYS A O 1
ATOM 1542 N N . TYR A 1 194 ? 19.378 8.327 -35.127 1.00 81.81 194 TYR A N 1
ATOM 1543 C CA . TYR A 1 194 ? 20.280 9.376 -34.657 1.00 81.81 194 TYR A CA 1
ATOM 1544 C C . TYR A 1 194 ? 21.637 8.840 -34.172 1.00 81.81 194 TYR A C 1
ATOM 1546 O O . TYR A 1 194 ? 22.575 9.623 -34.036 1.00 81.81 194 TYR A O 1
ATOM 1554 N N . VAL A 1 195 ? 21.778 7.524 -33.964 1.00 76.56 195 VAL A N 1
ATOM 1555 C CA . VAL A 1 195 ? 23.013 6.895 -33.464 1.00 76.56 195 VAL A CA 1
ATOM 1556 C C . VAL A 1 195 ? 23.676 6.016 -34.532 1.00 76.56 195 VAL A C 1
ATOM 1558 O O . VAL A 1 195 ? 23.022 5.218 -35.195 1.00 76.56 195 VAL A O 1
ATOM 1561 N N . ARG A 1 196 ? 25.001 6.160 -34.712 1.00 65.94 196 ARG A N 1
ATOM 1562 C CA . ARG A 1 196 ? 25.774 5.511 -35.797 1.00 65.94 196 ARG A CA 1
ATOM 1563 C C . ARG A 1 196 ? 26.155 4.044 -35.550 1.00 65.94 196 ARG A C 1
ATOM 1565 O O . ARG A 1 196 ? 26.397 3.335 -36.523 1.00 65.94 196 ARG A O 1
ATOM 1572 N N . LYS A 1 197 ? 26.282 3.600 -34.294 1.00 66.06 197 LYS A N 1
ATOM 1573 C CA . LYS A 1 197 ? 26.656 2.224 -33.919 1.00 66.06 197 LYS A CA 1
ATOM 1574 C C . LYS A 1 197 ? 25.906 1.821 -32.653 1.00 66.06 197 LYS A C 1
ATOM 1576 O O . LYS A 1 197 ? 26.325 2.222 -31.583 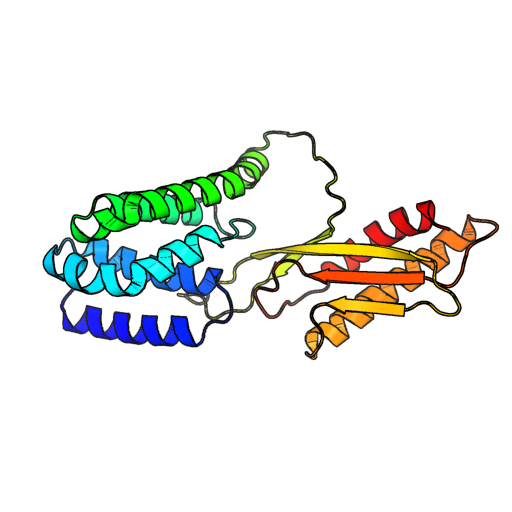1.00 66.06 197 LYS A O 1
ATOM 1581 N N . SER A 1 198 ? 24.860 1.014 -32.788 1.00 66.81 198 SER A N 1
ATOM 1582 C CA . SER A 1 198 ? 24.097 0.473 -31.661 1.00 66.81 198 SER A CA 1
ATOM 1583 C C . SER A 1 198 ? 24.363 -1.021 -31.496 1.00 66.81 198 SER A C 1
ATOM 1585 O O . SER A 1 198 ? 24.414 -1.750 -32.489 1.00 66.81 198 SER A O 1
ATOM 1587 N N . ASN A 1 199 ? 24.473 -1.503 -30.256 1.00 68.75 199 ASN A N 1
ATOM 1588 C CA . ASN A 1 199 ? 24.255 -2.923 -29.987 1.00 68.75 199 ASN A CA 1
ATOM 1589 C C . ASN A 1 199 ? 22.760 -3.221 -30.184 1.00 68.75 199 ASN A C 1
ATOM 1591 O O . ASN A 1 199 ? 21.909 -2.483 -29.702 1.00 68.75 199 ASN A O 1
ATOM 1595 N N . ASP A 1 200 ? 22.420 -4.279 -30.912 1.00 72.06 200 ASP A N 1
ATOM 1596 C CA . ASP A 1 200 ? 21.026 -4.592 -31.252 1.00 72.06 200 ASP A CA 1
ATOM 1597 C C . ASP A 1 200 ? 20.369 -5.560 -30.258 1.00 72.06 200 ASP A C 1
ATOM 1599 O O . ASP A 1 200 ? 19.140 -5.694 -30.219 1.00 72.06 200 ASP A O 1
ATOM 1603 N N . ALA A 1 201 ? 21.172 -6.215 -29.420 1.00 83.12 201 ALA A N 1
ATOM 1604 C CA . ALA A 1 201 ? 20.708 -7.192 -28.451 1.00 83.12 201 ALA A CA 1
ATOM 1605 C C . ALA A 1 201 ? 20.756 -6.613 -27.035 1.00 83.12 201 ALA A C 1
ATOM 1607 O O . ALA A 1 201 ? 21.811 -6.190 -26.572 1.00 83.12 201 ALA A O 1
ATOM 1608 N N . HIS A 1 202 ? 19.632 -6.666 -26.314 1.00 85.38 202 HIS A N 1
ATOM 1609 C CA . HIS A 1 202 ? 19.535 -6.213 -24.921 1.00 85.38 202 HIS A CA 1
ATOM 1610 C C . HIS A 1 202 ? 18.819 -7.220 -24.025 1.00 85.38 202 HIS A C 1
ATOM 1612 O O . HIS A 1 202 ? 17.926 -7.940 -24.451 1.00 85.38 202 HIS A O 1
ATOM 1618 N N . LYS A 1 203 ? 19.156 -7.256 -22.743 1.00 85.75 203 LYS A N 1
ATOM 1619 C CA . LYS A 1 203 ? 18.336 -7.914 -21.723 1.00 85.75 203 LYS A CA 1
ATOM 1620 C C . LYS A 1 203 ? 17.603 -6.841 -20.937 1.00 85.75 203 LYS A C 1
ATOM 1622 O O . LYS A 1 203 ? 18.245 -6.062 -20.237 1.00 85.75 203 LYS A O 1
ATOM 1627 N N . VAL A 1 204 ? 16.283 -6.815 -21.066 1.00 86.19 204 VAL A N 1
ATOM 1628 C CA . VAL A 1 204 ? 15.396 -5.873 -20.384 1.00 86.19 204 VAL A CA 1
ATOM 1629 C C . VAL A 1 204 ? 14.708 -6.617 -19.243 1.00 86.19 204 VAL A C 1
ATOM 1631 O O . VAL A 1 204 ? 13.911 -7.526 -19.474 1.00 86.19 204 VAL A O 1
ATOM 1634 N N . PHE A 1 205 ? 15.056 -6.261 -18.013 1.00 85.19 205 PHE A N 1
ATOM 1635 C CA . PHE A 1 205 ? 14.458 -6.789 -16.792 1.00 85.19 205 PHE A CA 1
ATOM 1636 C C . PHE A 1 205 ? 13.438 -5.784 -16.278 1.00 85.19 205 PHE A C 1
ATOM 1638 O O . PHE A 1 205 ? 13.751 -4.598 -16.169 1.00 85.19 205 PHE A O 1
ATOM 1645 N N . ILE A 1 206 ? 12.235 -6.257 -15.977 1.00 83.94 206 ILE A N 1
ATOM 1646 C CA . ILE A 1 206 ? 11.145 -5.440 -15.455 1.00 83.94 206 ILE A CA 1
ATOM 1647 C C . ILE A 1 206 ? 10.567 -6.145 -14.248 1.00 83.94 206 ILE A C 1
ATOM 1649 O O . ILE A 1 206 ? 10.153 -7.302 -14.330 1.00 83.94 206 ILE A O 1
ATOM 1653 N N . GLN A 1 207 ?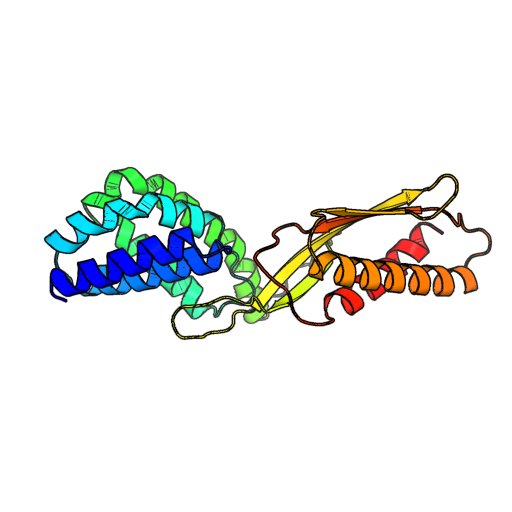 10.535 -5.431 -13.138 1.00 84.06 207 GLN A N 1
ATOM 1654 C CA . GLN A 1 207 ? 9.985 -5.907 -11.885 1.00 84.06 207 GLN A CA 1
ATOM 1655 C C . GLN A 1 207 ? 8.884 -4.952 -11.446 1.00 84.06 207 GLN A C 1
ATOM 1657 O O . GLN A 1 207 ? 9.115 -3.751 -11.388 1.00 84.06 207 GLN A O 1
ATOM 1662 N N . PHE A 1 208 ? 7.700 -5.492 -11.171 1.00 79.62 208 PHE A N 1
ATOM 1663 C CA . PHE A 1 208 ? 6.626 -4.755 -10.508 1.00 79.62 208 PHE A CA 1
ATOM 1664 C C . PHE A 1 208 ? 6.867 -4.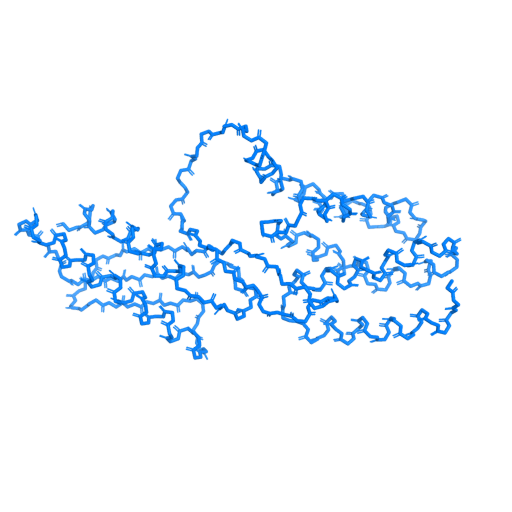787 -9.004 1.00 79.62 208 PHE A C 1
ATOM 1666 O O . PHE A 1 208 ? 7.107 -5.866 -8.455 1.00 79.62 208 PHE A O 1
ATOM 1673 N N . ASP A 1 209 ? 6.800 -3.628 -8.357 1.00 75.81 209 ASP A N 1
ATOM 1674 C CA . ASP A 1 209 ? 7.237 -3.508 -6.966 1.00 75.81 209 ASP A CA 1
ATOM 1675 C C . ASP A 1 209 ? 6.151 -3.938 -5.967 1.00 75.81 209 ASP A C 1
ATOM 1677 O O . ASP A 1 209 ? 6.475 -4.590 -4.974 1.00 75.81 209 ASP A O 1
ATOM 1681 N N . HIS A 1 210 ? 4.867 -3.675 -6.247 1.00 72.88 210 HIS A N 1
ATOM 1682 C CA . HIS A 1 210 ? 3.781 -4.017 -5.318 1.00 72.88 210 HIS A CA 1
ATOM 1683 C C . HIS A 1 210 ? 2.849 -5.122 -5.814 1.00 72.88 210 HIS A C 1
ATOM 1685 O O . HIS A 1 210 ? 2.608 -6.100 -5.106 1.00 72.88 210 HIS A O 1
ATOM 1691 N N . ARG A 1 211 ? 2.299 -4.971 -7.025 1.00 68.56 211 ARG A N 1
ATOM 1692 C CA . ARG A 1 211 ? 1.279 -5.862 -7.597 1.00 68.56 211 ARG A CA 1
ATOM 1693 C C . ARG A 1 211 ? 0.056 -6.068 -6.683 1.00 68.56 211 ARG A C 1
ATOM 1695 O O . ARG A 1 211 ? -0.238 -7.183 -6.250 1.00 68.56 211 ARG A O 1
ATOM 1702 N N . TYR A 1 212 ? -0.703 -5.004 -6.436 1.00 63.75 212 TYR A N 1
ATOM 1703 C CA . TYR A 1 212 ? -1.870 -5.048 -5.548 1.00 63.75 212 TYR A CA 1
ATOM 1704 C C . TYR A 1 212 ? -3.138 -5.679 -6.161 1.00 63.75 212 TYR A C 1
ATOM 1706 O O . TYR A 1 212 ? -4.033 -6.071 -5.413 1.00 63.75 212 TYR A O 1
ATOM 1714 N N . GLY A 1 213 ? -3.226 -5.860 -7.487 1.00 59.56 213 GLY A N 1
ATOM 1715 C CA . GLY A 1 213 ? -4.422 -6.441 -8.113 1.00 59.56 213 GLY A CA 1
ATOM 1716 C C . GLY A 1 213 ? -4.363 -6.590 -9.634 1.00 59.56 213 GLY A C 1
ATOM 1717 O O . GLY A 1 213 ? -3.288 -6.611 -10.236 1.00 59.56 213 GLY A O 1
ATOM 1718 N N . GLU A 1 214 ? -5.535 -6.733 -10.257 1.00 60.41 214 GLU A N 1
ATOM 1719 C CA . GLU A 1 214 ? -5.679 -6.680 -11.714 1.00 60.41 214 GLU A CA 1
ATOM 1720 C C . GLU A 1 214 ? -5.776 -5.222 -12.175 1.00 60.41 214 GLU A C 1
ATOM 1722 O O . GLU A 1 214 ? -6.650 -4.474 -11.741 1.00 60.41 214 GLU A O 1
ATOM 1727 N N . TYR A 1 215 ? -4.850 -4.819 -13.045 1.00 66.88 215 TYR A N 1
ATOM 1728 C CA . TYR A 1 215 ? -4.751 -3.461 -13.571 1.00 66.88 215 TYR A CA 1
ATOM 1729 C C . TYR A 1 215 ? -5.495 -3.302 -14.894 1.00 66.88 215 TYR A C 1
ATOM 1731 O O . TYR A 1 215 ? -5.353 -4.111 -15.810 1.00 66.88 215 TYR A O 1
ATOM 1739 N N . VAL A 1 216 ? -6.225 -2.200 -15.043 1.00 63.31 216 VAL A N 1
ATOM 1740 C CA . VAL A 1 216 ? -6.865 -1.839 -16.314 1.00 63.31 216 VAL A CA 1
ATOM 1741 C C . VAL A 1 216 ? -6.311 -0.518 -16.827 1.00 63.31 216 VAL A C 1
ATOM 1743 O O . VAL A 1 216 ? -6.141 0.438 -16.072 1.00 63.31 216 VAL A O 1
ATOM 1746 N N . GLY A 1 217 ? -6.054 -0.463 -18.135 1.00 63.53 217 GLY A N 1
ATOM 1747 C CA . GLY A 1 217 ? -5.655 0.749 -18.846 1.00 63.53 217 GLY A CA 1
ATOM 1748 C C . GLY A 1 217 ? -4.360 0.607 -19.650 1.00 63.53 217 GLY A C 1
ATOM 1749 O O . GLY A 1 217 ? -3.714 -0.435 -19.669 1.00 63.53 217 GLY A O 1
ATOM 1750 N N . ASN A 1 218 ? -3.991 1.693 -20.335 1.00 67.88 218 ASN A N 1
ATOM 1751 C CA . ASN A 1 218 ? -2.792 1.789 -21.186 1.00 67.88 218 ASN A CA 1
ATOM 1752 C C . ASN A 1 218 ? -1.743 2.767 -20.618 1.00 67.88 218 ASN A C 1
ATOM 1754 O O . ASN A 1 218 ? -0.860 3.228 -21.346 1.00 67.88 218 ASN A O 1
ATOM 1758 N N . SER A 1 219 ? -1.859 3.135 -19.337 1.00 73.00 219 SER A N 1
ATOM 1759 C CA . SER A 1 219 ? -0.953 4.072 -18.657 1.00 73.00 219 SER A CA 1
ATOM 1760 C C . SER A 1 219 ? 0.490 3.563 -18.647 1.00 73.00 219 SER A C 1
ATOM 1762 O O . SER A 1 219 ? 1.402 4.327 -18.961 1.00 73.00 219 SER A O 1
ATOM 1764 N N . LEU A 1 220 ? 0.686 2.259 -18.426 1.00 76.62 220 LEU A N 1
ATOM 1765 C CA . LEU A 1 220 ? 1.995 1.607 -18.485 1.00 76.62 220 LEU A CA 1
ATOM 1766 C C . LEU A 1 220 ? 2.697 1.818 -19.837 1.00 76.62 220 LEU A C 1
ATOM 1768 O O . LEU A 1 220 ? 3.874 2.174 -19.881 1.00 76.62 220 LEU A O 1
ATOM 1772 N N . GLY A 1 221 ? 1.983 1.636 -20.952 1.00 72.06 221 GLY A N 1
ATOM 1773 C CA . GLY A 1 221 ? 2.538 1.831 -22.296 1.00 72.06 221 GLY A CA 1
ATOM 1774 C C . GLY A 1 221 ? 3.050 3.257 -22.530 1.00 72.06 221 GLY A C 1
ATOM 1775 O O . GLY A 1 221 ? 4.084 3.452 -23.165 1.00 72.06 221 GLY A O 1
ATOM 1776 N N . ARG A 1 222 ? 2.367 4.268 -21.975 1.00 73.44 222 ARG A N 1
ATOM 1777 C CA . ARG A 1 222 ? 2.821 5.666 -22.058 1.00 73.44 222 ARG A CA 1
ATOM 1778 C C . ARG A 1 222 ? 4.073 5.902 -21.223 1.00 73.44 222 ARG A C 1
ATOM 1780 O O . ARG A 1 222 ? 5.042 6.433 -21.759 1.00 73.44 222 ARG A O 1
ATOM 1787 N N . SER A 1 223 ? 4.069 5.482 -19.960 1.00 76.62 223 SER A N 1
ATOM 1788 C CA . SER A 1 223 ? 5.219 5.685 -19.077 1.00 76.62 223 SER A CA 1
ATOM 1789 C C . SER A 1 223 ? 6.462 4.950 -19.602 1.00 76.62 223 SER A C 1
ATOM 1791 O O . SER A 1 223 ? 7.538 5.540 -19.692 1.00 76.62 223 SER A O 1
ATOM 1793 N N . THR A 1 224 ? 6.309 3.697 -20.051 1.00 77.44 224 THR A N 1
ATOM 1794 C CA . THR A 1 224 ? 7.412 2.885 -20.611 1.00 77.44 224 THR A CA 1
ATOM 1795 C C . THR A 1 224 ? 8.004 3.469 -21.888 1.00 77.44 224 THR A C 1
ATOM 1797 O O . THR A 1 224 ? 9.218 3.421 -22.055 1.00 77.44 224 THR A O 1
ATOM 1800 N N . ASN A 1 225 ? 7.194 4.064 -22.770 1.00 79.50 225 ASN A N 1
ATOM 1801 C CA . ASN A 1 225 ? 7.703 4.719 -23.977 1.00 79.50 225 ASN A CA 1
ATOM 1802 C C . ASN A 1 225 ? 8.679 5.851 -23.641 1.00 79.50 225 ASN A C 1
ATOM 1804 O O . ASN A 1 225 ? 9.811 5.839 -24.119 1.00 79.50 225 ASN A O 1
ATOM 1808 N N . THR A 1 226 ? 8.265 6.802 -22.799 1.00 75.94 226 THR A N 1
ATOM 1809 C CA . THR A 1 226 ? 9.108 7.944 -22.409 1.00 75.94 226 THR A CA 1
ATOM 1810 C C . THR A 1 226 ? 10.411 7.478 -21.767 1.00 75.94 226 THR A C 1
ATOM 1812 O O . THR A 1 226 ? 11.489 7.925 -22.162 1.00 75.94 226 THR A O 1
ATOM 1815 N N . TYR A 1 227 ? 10.319 6.524 -20.839 1.00 81.19 227 TYR A N 1
ATOM 1816 C CA . TYR A 1 227 ? 11.482 5.963 -20.159 1.00 81.19 227 TYR A CA 1
ATOM 1817 C C . TYR A 1 227 ? 12.441 5.261 -21.129 1.00 81.19 227 TYR A C 1
ATOM 1819 O O . TYR A 1 227 ? 13.652 5.485 -21.096 1.00 81.19 227 TYR A O 1
ATOM 1827 N N . PHE A 1 228 ? 11.919 4.434 -22.039 1.00 82.44 228 PHE A N 1
ATOM 1828 C CA . PHE A 1 228 ? 12.753 3.726 -23.004 1.00 82.44 228 PHE A CA 1
ATOM 1829 C C . PHE A 1 228 ? 13.399 4.653 -24.027 1.00 82.44 228 PHE A C 1
ATOM 1831 O O . PHE A 1 228 ? 14.533 4.379 -24.403 1.00 82.44 228 PHE A O 1
ATOM 1838 N N . TYR A 1 229 ? 12.764 5.756 -24.438 1.00 80.19 229 TYR A N 1
ATOM 1839 C CA . TYR A 1 229 ? 13.436 6.748 -25.287 1.00 80.19 229 TYR A CA 1
ATOM 1840 C C . TYR A 1 229 ? 14.672 7.335 -24.599 1.00 80.19 229 TYR A C 1
ATOM 1842 O O . TYR A 1 229 ? 15.741 7.388 -25.206 1.00 80.19 229 TYR A O 1
ATOM 1850 N N . GLN A 1 230 ? 14.543 7.727 -23.328 1.00 78.19 230 GLN A N 1
ATOM 1851 C CA . GLN A 1 230 ? 15.651 8.288 -22.550 1.00 78.19 230 GLN A CA 1
ATOM 1852 C C . GLN A 1 230 ? 16.768 7.263 -22.337 1.00 78.19 230 GLN A C 1
ATOM 1854 O O . GLN A 1 230 ? 17.940 7.563 -22.557 1.00 78.19 230 GLN A O 1
ATOM 1859 N N . ARG A 1 231 ? 16.416 6.033 -21.946 1.00 77.19 231 ARG A N 1
ATOM 1860 C CA . ARG A 1 231 ? 17.407 4.985 -21.676 1.00 77.19 231 ARG A CA 1
ATOM 1861 C C . ARG A 1 231 ? 18.068 4.457 -22.939 1.00 77.19 231 ARG A C 1
ATOM 1863 O O . ARG A 1 231 ? 19.278 4.281 -22.923 1.00 77.19 231 ARG A O 1
ATOM 1870 N N . ALA A 1 232 ? 17.321 4.245 -24.024 1.00 74.00 232 ALA A N 1
ATOM 1871 C CA . ALA A 1 232 ? 17.885 3.801 -25.297 1.00 74.00 232 ALA A CA 1
ATOM 1872 C C . ALA A 1 232 ? 18.893 4.819 -25.846 1.00 74.00 232 ALA A C 1
ATOM 1874 O O . ALA A 1 232 ? 19.943 4.415 -26.323 1.00 74.00 232 ALA A O 1
ATOM 1875 N N . ALA A 1 233 ? 18.631 6.124 -25.713 1.00 71.56 233 ALA A N 1
ATOM 1876 C CA . ALA A 1 233 ? 19.585 7.163 -26.110 1.00 71.56 233 ALA A CA 1
ATOM 1877 C C . ALA A 1 233 ? 20.893 7.161 -25.293 1.00 71.56 233 ALA A C 1
ATOM 1879 O O . ALA A 1 233 ? 21.891 7.697 -25.759 1.00 71.56 233 ALA A O 1
ATOM 1880 N N . ALA A 1 234 ? 20.892 6.587 -24.085 1.00 72.69 234 ALA A N 1
ATOM 1881 C CA . ALA A 1 234 ? 22.067 6.533 -23.216 1.00 72.69 234 ALA A CA 1
ATOM 1882 C C . ALA A 1 234 ? 22.931 5.273 -23.410 1.00 72.69 234 ALA A C 1
ATOM 1884 O O . ALA A 1 234 ? 24.084 5.262 -22.985 1.00 72.69 234 ALA A O 1
ATOM 1885 N N . ILE A 1 235 ? 22.372 4.206 -23.987 1.00 71.25 235 ILE A N 1
ATOM 1886 C CA . ILE A 1 235 ? 23.022 2.884 -24.087 1.00 71.25 235 ILE A CA 1
ATOM 1887 C C . ILE A 1 235 ? 23.252 2.414 -25.527 1.00 71.25 235 ILE A C 1
ATOM 1889 O O . ILE A 1 235 ? 23.988 1.449 -25.724 1.00 71.25 235 ILE A O 1
ATOM 1893 N N . LEU A 1 236 ? 22.608 3.053 -26.510 1.00 65.56 236 LEU A N 1
ATOM 1894 C CA . LEU A 1 236 ? 22.857 2.847 -27.937 1.00 65.56 236 LEU A CA 1
ATOM 1895 C C . LEU A 1 236 ? 23.874 3.853 -28.448 1.00 65.56 236 LEU A C 1
ATOM 1897 O O . LEU A 1 236 ? 24.709 3.417 -29.266 1.00 65.56 236 LEU A O 1
#

Sequence (236 aa):
MNILSVEGERTELVNKLSTAVSPRVKLLYLYYFYDKLLNSQSPALIESYLPEQIENYITFLYSFEPAGVSPQLVENILTQSVQISKQSCAKHFCDRLNSAEENLRVKYNPVKNALEGIDKEITDDGNLYFPVLELGELPGNETTGLLETITVQIKEGKSETKFLITPAGREIEKAIGKQIETSWKYAVNYVKKYVRKSNDAHKVFIQFDHRYGEYVGNSLGRSTNTYFYQRAAAIL

Foldseek 3Di:
DDPVVLVVLLVVLVVCCVPALFLQLNLLSVLVSLVVQVVVVDLVSCLVRVVVCVVSNLVSLLVDACPQPDPVVLVSSLVSLVVQCPRPNCVVCNVSSVVSSVSSCVRCVVVVCVVVVNDDPDDCPQKFWFKWWADDPHVPPDITIDTWIKHKDKDADDPAAAEAEPPDDDPLVVVLVVLLVVLLVVLLVVLVVPDDDARHYMYIYMYTDRCRHRTDDCRSSVRSNVSNNVVSNVHD

Nearest PDB structures (foldseek):
  8emc-assembly1_M  TM=4.190E-01  e=1.682E-02  Acinetobacter sp. NEB 394
  9cc3-assembly1_A  TM=4.364E-01  e=2.716E-02  Homo sapiens
  8emh-assembly1_D  TM=4.014E-01  e=3.022E-02  Acinetobacter sp. NEB 394
  7ksm-assembly1_C  TM=3.366E-01  e=9.878E-03  Homo sapiens
  9cc3-assembly1_E  TM=3.928E-01  e=3.943E-02  Homo sapiens